Protein AF-A0A7S2PKK8-F1 (afdb_monomer_lite)

Sequence (309 aa):
MSSTAIENADPAAEPSAPEIRASYVPKSDRRLVLAAIDNQLTVAKSAWKEKNANQNNPAKEEFVMKCLDQTVASLKQQLEALTIPADEEEDVEQTLDSFQMRILSTRPDEDDDCDAESISSDEGDEKDISFDDDDIVDEDVLERVRKARNDVRKVAARVISTREQACKQALNVAERDIVNVLEVHGFNNSSSTEDEDGVNNPIGDANERDVLNPMHVALQTLTSSLQDVDSGLAEKINDLKNTIGVVDSYIEKNERLSQGDENVLSQTEKALLASEQVKENVESVVVEEDNDAQMNPDKKLARLLAGVL

Organism: NCBI:txid267567

pLDDT: mean 70.84, std 18.56, range [30.95, 95.81]

Secondary structure (DSSP, 8-state):
---------------PPP---PEEEEHHHHHHHHHHHHHHHHHHHHHHHHHTTT---HHHHHHHHHHHHHHHHHHHHHHHHHEEEEPPHHHHHHHHHHHHHHHHHT--------------------------GGGSS-HHHHHHHHHHHHHHHHHHHHHHHHHHHHHHHHHHHHHHHHHHHHHHTT--TTS-S------------TTHHHHHHHHHHHHHHHHHHHHHHHHHHHHHHHHHHHHHHHHHHHHHHHHHHHTT-GGGS-HHHHHHHHHHHHHHHHHTTTT-----TT--HHHHHHHHHHT--

Structure (mmCIF, N/CA/C/O backbone):
data_AF-A0A7S2PKK8-F1
#
_entry.id   AF-A0A7S2PKK8-F1
#
loop_
_atom_site.group_PDB
_atom_site.id
_atom_site.type_symbol
_atom_site.label_atom_id
_atom_site.label_alt_id
_atom_site.label_comp_id
_atom_site.label_asym_id
_atom_site.label_entity_id
_atom_site.label_seq_id
_atom_site.pdbx_PDB_ins_code
_atom_site.Cartn_x
_atom_site.Cartn_y
_atom_site.Cartn_z
_atom_site.occupancy
_atom_site.B_iso_or_equiv
_atom_site.auth_seq_id
_atom_site.auth_comp_id
_atom_site.auth_asym_id
_atom_site.auth_atom_id
_atom_site.pdbx_PDB_model_num
ATOM 1 N N . MET A 1 1 ? -62.590 -12.013 -32.282 1.00 36.75 1 MET A N 1
ATOM 2 C CA . MET A 1 1 ? -61.583 -13.087 -32.205 1.00 36.75 1 MET A CA 1
ATOM 3 C C . MET A 1 1 ? -60.215 -12.439 -32.078 1.00 36.75 1 MET A C 1
ATOM 5 O O . MET A 1 1 ? -59.913 -11.578 -32.886 1.00 36.75 1 MET A O 1
ATOM 9 N N . SER A 1 2 ? -59.506 -12.835 -31.020 1.00 35.00 2 SER A N 1
ATOM 10 C CA . SER A 1 2 ? -58.079 -12.713 -30.680 1.00 35.00 2 SER A CA 1
ATOM 11 C C . SER A 1 2 ? -57.305 -11.396 -30.823 1.00 35.00 2 SER A C 1
ATOM 13 O O . SER A 1 2 ? -57.008 -10.922 -31.914 1.00 35.00 2 SER A O 1
ATOM 15 N N . SER A 1 3 ? -56.873 -10.934 -29.645 1.00 33.06 3 SER A N 1
ATOM 16 C CA . SER A 1 3 ? -55.706 -10.108 -29.335 1.00 33.06 3 SER A CA 1
ATOM 17 C C . SER A 1 3 ? -54.393 -10.630 -29.920 1.00 33.06 3 SER A C 1
ATOM 19 O O . SER A 1 3 ? -54.156 -11.833 -29.886 1.00 33.06 3 SER A O 1
ATOM 21 N N . THR A 1 4 ? -53.483 -9.703 -30.225 1.00 36.06 4 THR A N 1
ATOM 22 C CA . THR A 1 4 ? -52.084 -9.750 -29.759 1.00 36.06 4 THR A CA 1
ATOM 23 C C . THR A 1 4 ? -51.582 -8.322 -29.568 1.00 36.06 4 THR A C 1
ATOM 25 O O . THR A 1 4 ? -51.666 -7.502 -30.481 1.00 36.06 4 THR A O 1
ATOM 28 N N . ALA A 1 5 ? -51.115 -8.046 -28.353 1.00 35.44 5 ALA A N 1
ATOM 29 C CA . ALA A 1 5 ? -50.512 -6.798 -27.920 1.00 35.44 5 ALA A CA 1
ATOM 30 C C . ALA A 1 5 ? -49.139 -6.590 -28.579 1.00 35.44 5 ALA A C 1
ATOM 32 O O . ALA A 1 5 ? -48.355 -7.531 -28.684 1.00 35.44 5 ALA A O 1
ATOM 33 N N . ILE A 1 6 ? -48.856 -5.353 -28.987 1.00 37.84 6 ILE A N 1
ATOM 34 C CA . ILE A 1 6 ? -47.498 -4.865 -29.227 1.00 37.84 6 ILE A CA 1
ATOM 35 C C . ILE A 1 6 ? -47.217 -3.916 -28.068 1.00 37.84 6 ILE A C 1
ATOM 37 O O . ILE A 1 6 ? -47.783 -2.828 -27.978 1.00 37.84 6 ILE A O 1
ATOM 41 N N . GLU A 1 7 ? -46.436 -4.428 -27.129 1.00 34.78 7 GLU A N 1
ATOM 42 C CA . GLU A 1 7 ? -45.921 -3.742 -25.955 1.00 34.78 7 GLU A CA 1
ATOM 43 C C . GLU A 1 7 ? -44.885 -2.709 -26.411 1.00 34.78 7 GLU A C 1
ATOM 45 O O . GLU A 1 7 ? -43.961 -3.019 -27.167 1.00 34.78 7 GLU A O 1
ATOM 50 N N . ASN A 1 8 ? -45.106 -1.456 -26.015 1.00 38.34 8 ASN A N 1
ATOM 51 C CA . ASN A 1 8 ? -44.213 -0.342 -26.291 1.00 38.34 8 ASN A CA 1
ATOM 52 C C . ASN A 1 8 ? -42.889 -0.565 -25.558 1.00 38.34 8 ASN A C 1
ATOM 54 O O . ASN A 1 8 ? -42.869 -0.721 -24.340 1.00 38.34 8 ASN A O 1
ATOM 58 N N . ALA A 1 9 ? -41.790 -0.546 -26.308 1.00 30.95 9 ALA A N 1
ATOM 59 C CA . ALA A 1 9 ? -40.452 -0.460 -25.753 1.00 30.95 9 ALA A CA 1
ATOM 60 C C . ALA A 1 9 ? -40.260 0.931 -25.129 1.00 30.95 9 ALA A C 1
ATOM 62 O O . ALA A 1 9 ? -40.202 1.933 -25.845 1.00 30.95 9 ALA A O 1
ATOM 63 N N . ASP A 1 10 ? -40.178 0.973 -23.801 1.00 35.88 10 ASP A N 1
ATOM 64 C CA . ASP A 1 10 ? -39.713 2.138 -23.054 1.00 35.88 10 ASP A CA 1
ATOM 65 C C . ASP A 1 10 ? -38.231 2.426 -23.376 1.00 35.88 10 ASP A C 1
ATOM 67 O O . ASP A 1 10 ? -37.440 1.495 -23.579 1.00 35.88 10 ASP A O 1
ATOM 71 N N . PRO A 1 11 ? -37.829 3.707 -23.449 1.00 40.50 11 PRO A N 1
ATOM 72 C CA . PRO A 1 11 ? -36.472 4.095 -23.791 1.00 40.50 11 PRO A CA 1
ATOM 73 C C . PRO A 1 11 ? -35.485 3.735 -22.673 1.00 40.50 11 PRO A C 1
ATOM 75 O O . PRO A 1 11 ? -35.720 3.988 -21.495 1.00 40.50 11 PRO A O 1
ATOM 78 N N . ALA A 1 12 ? -34.367 3.152 -23.110 1.00 34.09 12 ALA A N 1
ATOM 79 C CA . ALA A 1 12 ? -33.129 2.860 -22.395 1.00 34.09 12 ALA A CA 1
ATOM 80 C C . ALA A 1 12 ? -32.948 3.596 -21.053 1.00 34.09 12 ALA A C 1
ATOM 82 O O . ALA A 1 12 ? -32.620 4.781 -21.014 1.00 34.09 12 ALA A O 1
ATOM 83 N N . ALA A 1 13 ? -33.075 2.838 -19.962 1.00 36.56 13 ALA A N 1
ATOM 84 C CA . ALA A 1 13 ? -32.536 3.216 -18.667 1.00 36.56 13 ALA A CA 1
ATOM 85 C C . ALA A 1 13 ? -31.017 3.412 -18.795 1.00 36.56 13 ALA A C 1
ATOM 87 O O . ALA A 1 13 ? -30.285 2.500 -19.192 1.00 36.56 13 ALA A O 1
ATOM 88 N N . GLU A 1 14 ? -30.562 4.621 -18.478 1.00 34.41 14 GLU A N 1
ATOM 89 C CA . GLU A 1 14 ? -29.153 4.941 -18.293 1.00 34.41 14 GLU A CA 1
ATOM 90 C C . GLU A 1 14 ? -28.523 3.981 -17.265 1.00 34.41 14 GLU A C 1
ATOM 92 O O . GLU A 1 14 ? -29.176 3.618 -16.280 1.00 34.41 14 GLU A O 1
ATOM 97 N N . PRO A 1 15 ? -27.262 3.550 -17.453 1.00 36.00 15 PRO A N 1
ATOM 98 C CA . PRO A 1 15 ? -26.584 2.707 -16.482 1.00 36.00 15 PRO A CA 1
ATOM 99 C C . PRO A 1 15 ? -26.342 3.517 -15.206 1.00 36.00 15 PRO A C 1
ATOM 101 O O . PRO A 1 15 ? -25.431 4.341 -15.136 1.00 36.00 15 PRO A O 1
ATOM 104 N N . SER A 1 16 ? -27.176 3.283 -14.194 1.00 38.06 16 SER A N 1
ATOM 105 C CA . SER A 1 16 ? -27.001 3.842 -12.858 1.00 38.06 16 SER A CA 1
ATOM 106 C C . SER A 1 16 ? -25.614 3.463 -12.335 1.00 38.06 16 SER A C 1
ATOM 108 O O . SER A 1 16 ? -25.254 2.284 -12.284 1.00 38.06 16 SER A O 1
ATOM 110 N N . ALA A 1 17 ? -24.823 4.480 -11.989 1.00 44.12 17 ALA A N 1
ATOM 111 C CA . ALA A 1 17 ? -23.536 4.331 -11.326 1.00 44.12 17 ALA A CA 1
ATOM 112 C C . ALA A 1 17 ? -23.675 3.435 -10.077 1.00 44.12 17 ALA A C 1
ATOM 114 O O . ALA A 1 17 ? -24.737 3.434 -9.448 1.00 44.12 17 ALA A O 1
ATOM 115 N N . PRO A 1 18 ? -22.634 2.674 -9.694 1.00 40.78 18 PRO A N 1
ATOM 116 C CA . PRO A 1 18 ? -22.690 1.883 -8.476 1.00 40.78 18 PRO A CA 1
ATOM 117 C C . PRO A 1 18 ? -22.897 2.837 -7.295 1.00 40.78 18 PRO A C 1
ATOM 119 O O . PRO A 1 18 ? -22.069 3.715 -7.063 1.00 40.78 18 PRO A O 1
ATOM 122 N N . GLU A 1 19 ? -24.000 2.680 -6.560 1.00 49.75 19 GLU A N 1
ATOM 123 C CA . GLU A 1 19 ? -24.184 3.323 -5.259 1.00 49.75 19 GLU A CA 1
ATOM 124 C C . GLU A 1 19 ? -23.088 2.810 -4.321 1.00 49.75 19 GLU A C 1
ATOM 126 O O . GLU A 1 19 ? -23.187 1.745 -3.708 1.00 49.75 19 GLU A O 1
ATOM 131 N N . ILE A 1 20 ? -21.995 3.562 -4.248 1.00 55.59 20 ILE A N 1
ATOM 132 C CA . ILE A 1 20 ? -20.964 3.386 -3.239 1.00 55.59 20 ILE A CA 1
ATOM 133 C C . ILE A 1 20 ? -21.609 3.805 -1.917 1.00 55.59 20 ILE A C 1
ATOM 135 O O . ILE A 1 20 ? -21.735 4.990 -1.619 1.00 55.59 20 ILE A O 1
ATOM 139 N N . ARG A 1 21 ? -22.087 2.828 -1.142 1.00 56.81 21 ARG A N 1
ATOM 140 C CA . ARG A 1 21 ? -22.588 3.078 0.212 1.00 56.81 21 ARG A CA 1
ATOM 141 C C . ARG A 1 21 ? -21.406 3.495 1.078 1.00 56.81 21 ARG A C 1
ATOM 143 O O . ARG A 1 21 ? -20.536 2.671 1.355 1.00 56.81 21 ARG A O 1
ATOM 150 N N . ALA A 1 22 ? -21.366 4.765 1.461 1.00 67.31 22 ALA A N 1
ATOM 151 C CA . ALA A 1 22 ? -20.358 5.275 2.374 1.00 67.31 22 ALA A CA 1
ATOM 152 C C . ALA A 1 22 ? -20.457 4.547 3.729 1.00 67.31 22 ALA A C 1
ATOM 154 O O . ALA A 1 22 ? -21.552 4.308 4.240 1.00 67.31 22 ALA A O 1
ATOM 155 N N . SER A 1 23 ? -19.314 4.151 4.285 1.00 73.31 23 SER A N 1
ATOM 156 C CA . SER A 1 23 ? -19.218 3.436 5.559 1.00 73.31 23 SER A CA 1
ATOM 157 C C . SER A 1 23 ? -19.038 4.407 6.721 1.00 73.31 23 SER A C 1
ATOM 159 O O . SER A 1 23 ? -18.268 5.360 6.610 1.00 73.31 23 SER A O 1
ATOM 161 N N . TYR A 1 24 ? -19.696 4.145 7.848 1.00 79.69 24 TYR A N 1
ATOM 162 C CA . TYR A 1 24 ? -19.462 4.893 9.082 1.00 79.69 24 TYR A CA 1
ATOM 163 C C . TYR A 1 24 ? -18.093 4.537 9.663 1.00 79.69 24 TYR A C 1
ATOM 165 O O . TYR A 1 24 ? -17.788 3.358 9.840 1.00 79.69 24 TYR A O 1
ATOM 173 N N . VAL A 1 25 ? -17.267 5.549 9.926 1.00 82.00 25 VAL A N 1
ATOM 174 C CA . VAL A 1 25 ? -15.908 5.389 10.464 1.00 82.00 25 VAL A CA 1
ATOM 175 C C . VAL A 1 25 ? -15.706 6.385 11.609 1.00 82.00 25 VAL A C 1
ATOM 177 O O . VAL A 1 25 ? -16.073 7.552 11.434 1.00 82.00 25 VAL A O 1
ATOM 180 N N . PRO A 1 26 ? -15.120 5.977 12.752 1.00 81.94 26 PRO A N 1
ATOM 181 C CA . PRO A 1 26 ? -14.772 6.897 13.835 1.00 81.94 26 PRO A CA 1
ATOM 182 C C . PRO A 1 26 ? -13.952 8.100 13.345 1.00 81.94 26 PRO A C 1
ATOM 184 O O . PRO A 1 26 ? -13.090 7.977 12.464 1.00 81.94 26 PRO A O 1
ATOM 187 N N . LYS A 1 27 ? -14.210 9.289 13.903 1.00 79.25 27 LYS A N 1
ATOM 188 C CA . LYS A 1 27 ? -13.508 10.528 13.516 1.00 79.25 27 LYS A CA 1
ATOM 189 C C . LYS A 1 27 ? -11.997 10.422 13.748 1.00 79.25 27 LYS A C 1
ATOM 191 O O . LYS A 1 27 ? -11.224 10.879 12.901 1.00 79.25 27 LYS A O 1
ATOM 196 N N . SER A 1 28 ? -11.578 9.801 14.845 1.00 79.88 28 SER A N 1
ATOM 197 C CA . SER A 1 28 ? -10.189 9.464 15.182 1.00 79.88 28 SER A CA 1
ATOM 198 C C . SER A 1 28 ? -9.499 8.629 14.102 1.00 79.88 28 SER A C 1
ATOM 20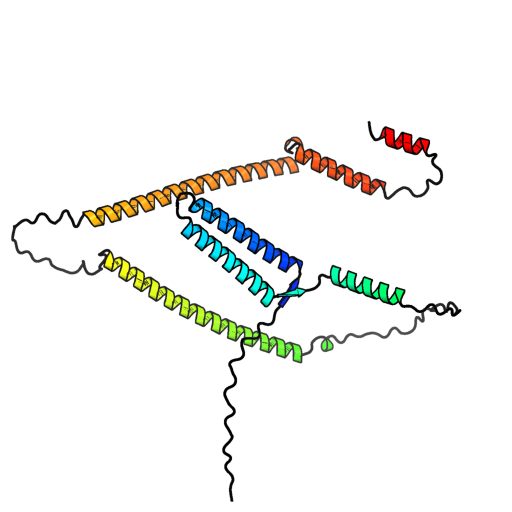0 O O . SER A 1 28 ? -8.443 9.032 13.609 1.00 79.88 28 SER A O 1
ATOM 202 N N . ASP A 1 29 ? -10.124 7.544 13.646 1.00 82.12 29 ASP A N 1
ATOM 203 C CA . ASP A 1 29 ? -9.592 6.695 12.572 1.00 82.12 29 ASP A CA 1
ATOM 204 C C . ASP A 1 29 ? -9.481 7.459 11.250 1.00 82.12 29 ASP A C 1
ATOM 206 O O . ASP A 1 29 ? -8.458 7.403 10.559 1.00 82.12 29 ASP A O 1
ATOM 210 N N . ARG A 1 30 ? -10.497 8.261 10.911 1.00 83.62 30 ARG A N 1
ATOM 211 C CA . ARG A 1 30 ? -10.458 9.115 9.715 1.00 83.62 30 ARG A CA 1
ATOM 212 C C . ARG A 1 30 ? -9.321 10.139 9.792 1.00 83.62 30 ARG A C 1
ATOM 214 O O . ARG A 1 30 ? -8.620 10.350 8.800 1.00 83.62 30 ARG A O 1
ATOM 221 N N . ARG A 1 31 ? -9.100 10.757 10.958 1.00 85.38 31 ARG A N 1
ATOM 222 C CA . ARG A 1 31 ? -7.972 11.674 11.201 1.00 85.38 31 ARG A CA 1
ATOM 223 C C . ARG A 1 31 ? -6.628 10.966 11.082 1.00 85.38 31 ARG A C 1
ATOM 225 O O . ARG A 1 31 ? -5.715 11.530 10.482 1.00 85.38 31 ARG A O 1
ATOM 232 N N . LEU A 1 32 ? -6.511 9.749 11.610 1.00 88.38 32 LEU A N 1
ATOM 233 C CA . LEU A 1 32 ? -5.292 8.949 11.527 1.00 88.38 32 LEU A CA 1
ATOM 234 C C . LEU A 1 32 ? -4.936 8.633 10.070 1.00 88.38 32 LEU A C 1
ATOM 236 O O . LEU A 1 32 ? -3.791 8.819 9.662 1.00 88.38 32 LEU A O 1
ATOM 240 N N . VAL A 1 33 ? -5.920 8.230 9.263 1.00 88.62 33 VAL A N 1
ATOM 241 C CA . VAL A 1 33 ? -5.719 7.948 7.833 1.00 88.62 33 VAL A CA 1
ATOM 242 C C . VAL A 1 33 ? -5.324 9.214 7.067 1.00 88.62 33 VAL A C 1
ATOM 244 O O . VAL A 1 33 ? -4.383 9.176 6.274 1.00 88.62 33 VAL A O 1
ATOM 247 N N . LEU A 1 34 ? -5.976 10.354 7.323 1.00 89.31 34 LEU A N 1
ATOM 248 C CA . LEU A 1 34 ? -5.597 11.634 6.711 1.00 89.31 34 LEU A CA 1
ATOM 249 C C . LEU A 1 34 ? -4.161 12.043 7.077 1.00 89.31 34 LEU A C 1
ATOM 251 O O . LEU A 1 34 ? -3.393 12.429 6.194 1.00 89.31 34 LEU A O 1
ATOM 255 N N . ALA A 1 35 ? -3.778 11.899 8.347 1.00 88.06 35 ALA A N 1
ATOM 256 C CA . ALA A 1 35 ? -2.423 12.181 8.813 1.00 88.06 35 ALA A CA 1
ATOM 257 C C . ALA A 1 35 ? -1.387 11.230 8.190 1.00 88.06 35 ALA A C 1
ATOM 259 O O . ALA A 1 35 ? -0.295 11.659 7.817 1.00 88.06 35 ALA A O 1
ATOM 260 N N . ALA A 1 36 ? -1.728 9.951 8.019 1.00 90.69 36 ALA A N 1
ATOM 261 C CA . ALA A 1 36 ? -0.867 8.979 7.353 1.00 90.69 36 ALA A CA 1
ATOM 262 C C . ALA A 1 36 ? -0.636 9.335 5.875 1.00 90.69 36 ALA A C 1
ATOM 264 O O . ALA A 1 36 ? 0.501 9.267 5.406 1.00 90.69 36 ALA A O 1
ATOM 265 N N . ILE A 1 37 ? -1.681 9.769 5.160 1.00 90.44 37 ILE A N 1
ATOM 266 C CA . ILE A 1 37 ? -1.576 10.239 3.769 1.00 90.44 37 ILE A CA 1
ATOM 267 C C . ILE A 1 37 ? -0.626 11.446 3.677 1.00 90.44 37 ILE A C 1
ATOM 269 O O . ILE A 1 37 ? 0.254 11.472 2.815 1.00 90.44 37 ILE A O 1
ATOM 273 N N . ASP A 1 38 ? -0.752 12.419 4.582 1.00 90.88 38 ASP A N 1
ATOM 274 C CA . ASP A 1 38 ? 0.095 13.620 4.587 1.00 90.88 38 ASP A CA 1
ATOM 275 C C . ASP A 1 38 ? 1.555 13.321 4.969 1.00 90.88 38 ASP A C 1
ATOM 277 O O . ASP A 1 38 ? 2.494 13.864 4.371 1.00 90.88 38 ASP A O 1
ATOM 281 N N . ASN A 1 39 ? 1.772 12.394 5.903 1.00 92.19 39 ASN A N 1
ATOM 282 C CA . ASN A 1 39 ? 3.112 11.919 6.245 1.00 92.19 39 ASN A CA 1
ATOM 283 C C . ASN A 1 39 ? 3.766 11.198 5.061 1.00 92.19 39 ASN A C 1
ATOM 285 O O . ASN A 1 39 ? 4.916 11.487 4.727 1.00 92.19 39 ASN A O 1
ATOM 289 N N . GLN A 1 40 ? 3.037 10.315 4.372 1.00 90.69 40 GLN A N 1
ATOM 290 C CA . GLN A 1 40 ? 3.562 9.638 3.185 1.00 90.69 40 GLN A CA 1
ATOM 291 C C . GLN A 1 40 ? 3.849 10.607 2.036 1.00 90.69 40 GLN A C 1
ATOM 293 O O . GLN A 1 40 ? 4.861 10.440 1.357 1.00 90.69 40 GLN A O 1
ATOM 298 N N . LEU A 1 41 ? 3.034 11.650 1.845 1.00 92.00 41 LEU A N 1
ATOM 299 C CA . LEU A 1 41 ? 3.326 12.713 0.879 1.00 92.00 41 LEU A CA 1
ATOM 300 C C . LEU A 1 41 ? 4.650 13.406 1.200 1.00 92.00 41 LEU A C 1
ATOM 302 O O . LEU A 1 41 ? 5.476 13.616 0.313 1.00 92.00 41 LEU A O 1
ATOM 306 N N . THR A 1 42 ? 4.856 13.747 2.470 1.00 91.06 42 THR A N 1
ATOM 307 C CA . THR A 1 42 ? 6.072 14.424 2.928 1.00 91.06 42 THR A CA 1
ATOM 308 C C . THR A 1 42 ? 7.304 13.553 2.685 1.00 91.06 42 THR A C 1
ATOM 310 O O . THR A 1 42 ? 8.277 14.029 2.099 1.00 91.06 42 THR A O 1
ATOM 313 N N . VAL A 1 43 ? 7.226 12.265 3.036 1.00 91.44 43 VAL A N 1
ATOM 314 C CA . VAL A 1 43 ? 8.292 11.275 2.805 1.00 91.44 43 VAL A CA 1
ATOM 315 C C . VAL A 1 43 ? 8.548 11.053 1.311 1.00 91.44 43 VAL A C 1
ATOM 317 O O . VAL A 1 43 ? 9.695 10.989 0.878 1.00 91.44 43 VAL A O 1
ATOM 320 N N . ALA A 1 44 ? 7.501 10.973 0.489 1.00 88.12 44 ALA A N 1
ATOM 321 C CA . ALA A 1 44 ? 7.646 10.802 -0.954 1.00 88.12 44 ALA A CA 1
ATOM 322 C C . ALA A 1 44 ? 8.313 12.023 -1.606 1.00 88.12 44 ALA A C 1
ATOM 324 O O . ALA A 1 44 ? 9.190 11.869 -2.459 1.00 88.12 44 ALA A O 1
ATOM 325 N N . LYS A 1 45 ? 7.941 13.239 -1.183 1.00 90.44 45 LYS A N 1
ATOM 326 C CA . LYS A 1 45 ? 8.555 14.482 -1.669 1.00 90.44 45 LYS A CA 1
ATOM 327 C C . LYS A 1 45 ? 10.022 14.588 -1.258 1.00 90.44 45 LYS A C 1
ATOM 329 O O . LYS A 1 45 ? 10.842 14.966 -2.094 1.00 90.44 45 LYS A O 1
ATOM 334 N N . SER A 1 46 ? 10.367 14.259 -0.012 1.00 88.69 46 SER A N 1
ATOM 335 C CA . SER A 1 46 ? 11.759 14.295 0.454 1.00 88.69 46 SER A CA 1
ATOM 336 C C . SER A 1 46 ? 12.617 13.239 -0.242 1.00 88.69 46 SER A C 1
ATOM 338 O O . SER A 1 46 ? 13.656 13.590 -0.793 1.00 88.69 46 SER A O 1
ATOM 340 N N . ALA A 1 47 ? 12.145 11.993 -0.336 1.00 89.69 47 ALA A N 1
ATOM 341 C CA . ALA A 1 47 ? 12.859 10.913 -1.018 1.00 89.69 47 ALA A CA 1
ATOM 342 C C . ALA A 1 47 ? 13.069 11.206 -2.513 1.00 89.69 47 ALA A C 1
ATOM 344 O O . ALA A 1 47 ? 14.126 10.907 -3.074 1.00 89.69 47 ALA A O 1
ATOM 345 N N . TRP A 1 48 ? 12.083 11.822 -3.178 1.00 87.44 48 TRP A N 1
ATOM 346 C CA . TRP A 1 48 ? 12.239 12.229 -4.573 1.00 87.44 48 TRP A CA 1
ATOM 347 C C . TRP A 1 48 ? 13.285 13.336 -4.729 1.00 87.44 48 TRP A C 1
ATOM 349 O O . TRP A 1 48 ? 14.106 13.258 -5.646 1.00 87.44 48 TRP A O 1
ATOM 359 N N . LYS A 1 49 ? 13.281 14.338 -3.840 1.00 86.56 49 LYS A N 1
ATOM 360 C CA . LYS A 1 49 ? 14.274 15.423 -3.841 1.00 86.56 49 LYS A CA 1
ATOM 361 C C . LYS A 1 49 ? 15.681 14.917 -3.553 1.00 86.56 49 LYS A C 1
ATOM 363 O O . LYS A 1 49 ? 16.604 15.324 -4.241 1.00 86.56 49 LYS A O 1
ATOM 368 N N . GLU A 1 50 ? 15.844 14.008 -2.600 1.00 86.88 50 GLU A N 1
ATOM 369 C CA . GLU A 1 50 ? 17.133 13.400 -2.263 1.00 86.88 50 GLU A CA 1
ATOM 370 C C . GLU A 1 50 ? 17.693 12.588 -3.439 1.00 86.88 50 GLU A C 1
ATOM 372 O O . GLU A 1 50 ? 18.816 12.815 -3.886 1.00 86.88 50 GLU A O 1
ATOM 377 N N . LYS A 1 51 ? 16.866 11.720 -4.036 1.00 85.06 51 LYS A N 1
ATOM 378 C CA . LYS A 1 51 ? 17.264 10.888 -5.180 1.00 85.06 51 LYS A CA 1
ATOM 379 C C . LYS A 1 51 ? 17.582 11.700 -6.439 1.00 85.06 51 LYS A C 1
ATOM 381 O O . LYS A 1 51 ? 18.385 11.270 -7.265 1.00 85.06 51 LYS A O 1
ATOM 386 N N . ASN A 1 52 ? 16.940 12.855 -6.609 1.00 82.81 52 ASN A N 1
ATOM 387 C CA . ASN A 1 52 ? 17.118 13.718 -7.777 1.00 82.81 52 ASN A CA 1
ATOM 388 C C . ASN A 1 52 ? 17.900 15.001 -7.471 1.00 82.81 52 ASN A C 1
ATOM 390 O O . ASN A 1 52 ? 17.961 15.867 -8.337 1.00 82.81 52 ASN A O 1
ATOM 394 N N . ALA A 1 53 ? 18.561 15.107 -6.312 1.00 77.00 53 ALA A N 1
ATOM 395 C CA . ALA A 1 53 ? 19.341 16.288 -5.927 1.00 77.00 53 ALA A CA 1
ATOM 396 C C . ALA A 1 53 ? 20.441 16.639 -6.951 1.00 77.00 53 ALA A C 1
ATOM 398 O O . ALA A 1 53 ? 20.793 17.802 -7.122 1.00 77.00 53 ALA A O 1
ATOM 399 N N . ASN A 1 54 ? 20.935 15.634 -7.683 1.00 74.81 54 ASN A N 1
ATOM 400 C CA . ASN A 1 54 ? 21.942 15.786 -8.736 1.00 74.81 54 ASN A CA 1
ATOM 401 C C . ASN A 1 54 ? 21.342 16.010 -10.144 1.00 74.81 54 ASN A C 1
ATOM 403 O O . ASN A 1 54 ? 22.083 16.260 -11.094 1.00 74.81 54 ASN A O 1
ATOM 407 N N . GLN A 1 55 ? 20.015 15.911 -10.313 1.00 67.06 55 GLN A N 1
ATOM 408 C CA . GLN A 1 55 ? 19.325 16.162 -11.584 1.00 67.06 55 GLN A CA 1
ATOM 409 C C . GLN A 1 55 ? 18.795 17.599 -11.623 1.00 67.06 55 GLN A C 1
ATOM 411 O O . GLN A 1 55 ? 17.773 17.922 -11.030 1.00 67.06 55 GLN A O 1
ATOM 416 N N . ASN A 1 56 ? 19.456 18.462 -12.392 1.00 62.19 56 ASN A N 1
ATOM 417 C CA . ASN A 1 56 ? 19.117 19.883 -12.495 1.00 62.19 56 ASN A CA 1
ATOM 418 C C . ASN A 1 56 ? 17.969 20.131 -13.505 1.00 62.19 56 ASN A C 1
ATOM 420 O O . ASN A 1 56 ? 18.154 20.798 -14.523 1.00 62.19 56 ASN A O 1
ATOM 424 N N . ASN A 1 57 ? 16.795 19.525 -13.280 1.00 81.88 57 ASN A N 1
ATOM 425 C CA . ASN A 1 57 ? 15.619 19.696 -14.145 1.00 81.88 57 ASN A CA 1
ATOM 426 C C . ASN A 1 57 ? 14.380 20.169 -13.354 1.00 81.88 57 ASN A C 1
ATOM 428 O O . ASN A 1 57 ? 13.585 19.335 -12.906 1.00 81.88 57 ASN A O 1
ATOM 432 N N . PRO A 1 58 ? 14.171 21.495 -13.234 1.00 79.38 58 PRO A N 1
ATOM 433 C CA . PRO A 1 58 ? 13.086 22.064 -12.431 1.00 79.38 58 PRO A CA 1
ATOM 434 C C . PRO A 1 58 ? 11.692 21.762 -12.998 1.00 79.38 58 PRO A C 1
ATOM 436 O O . PRO A 1 58 ? 10.744 21.595 -12.239 1.00 79.38 58 PRO A O 1
ATOM 439 N N . ALA A 1 59 ? 11.557 21.610 -14.321 1.00 82.31 59 ALA A N 1
ATOM 440 C CA . ALA A 1 59 ? 10.272 21.294 -14.950 1.00 82.31 59 ALA A CA 1
ATOM 441 C C . ALA A 1 59 ? 9.800 19.867 -14.615 1.00 82.31 59 ALA A C 1
ATOM 443 O O . ALA A 1 59 ? 8.607 19.619 -14.438 1.00 82.31 59 ALA A O 1
ATOM 444 N N . LYS A 1 60 ? 10.741 18.921 -14.502 1.00 83.44 60 LYS A N 1
ATOM 445 C CA . LYS A 1 60 ? 10.452 17.542 -14.087 1.00 83.44 60 LYS A CA 1
ATOM 446 C C . LYS A 1 60 ? 10.082 17.474 -12.604 1.00 83.44 60 LYS A C 1
ATOM 448 O O . LYS A 1 60 ? 9.170 16.732 -12.253 1.00 83.44 60 LYS A O 1
ATOM 453 N N . GLU A 1 61 ? 10.759 18.247 -11.756 1.00 86.06 61 GLU A N 1
ATOM 454 C CA . GLU A 1 61 ? 10.415 18.366 -10.335 1.00 86.06 61 GLU A CA 1
ATOM 455 C C . GLU A 1 61 ? 9.011 18.932 -10.140 1.00 86.06 61 GLU A C 1
ATOM 457 O O . GLU A 1 61 ? 8.195 18.310 -9.464 1.00 86.06 61 GLU A O 1
ATOM 462 N N . GLU A 1 62 ? 8.695 20.058 -10.778 1.00 87.50 62 GLU A N 1
ATOM 463 C CA . GLU A 1 62 ? 7.380 20.691 -10.665 1.00 87.50 62 GLU A CA 1
ATOM 464 C C . GLU A 1 62 ? 6.256 19.753 -11.127 1.00 87.50 62 GLU A C 1
ATOM 466 O O . GLU A 1 62 ? 5.238 19.608 -10.446 1.00 87.50 62 GLU A O 1
ATOM 471 N N . PHE A 1 63 ? 6.464 19.050 -12.245 1.00 89.88 63 PHE A N 1
ATOM 472 C CA . PHE A 1 63 ? 5.511 18.064 -12.744 1.00 89.88 63 PHE A CA 1
ATOM 473 C C . PHE A 1 63 ? 5.275 16.929 -11.740 1.00 89.88 63 PHE A C 1
ATOM 475 O O . PHE A 1 63 ? 4.126 16.606 -11.438 1.00 89.88 63 PHE A O 1
ATOM 482 N N . VAL A 1 64 ? 6.340 16.346 -11.181 1.00 89.44 64 VAL A N 1
ATOM 483 C CA . VAL A 1 64 ? 6.211 15.243 -10.217 1.00 89.44 64 VAL A CA 1
ATOM 484 C C . VAL A 1 64 ? 5.566 15.711 -8.913 1.00 89.44 64 VAL A C 1
ATOM 486 O O . VAL A 1 64 ? 4.687 15.022 -8.399 1.00 89.44 64 VAL A O 1
ATOM 489 N N . MET A 1 65 ? 5.940 16.886 -8.400 1.00 90.88 65 MET A N 1
ATOM 490 C CA . MET A 1 65 ? 5.319 17.465 -7.203 1.00 90.88 65 MET A CA 1
ATOM 491 C C . MET A 1 65 ? 3.815 17.656 -7.408 1.00 90.88 65 MET A C 1
ATOM 493 O O . MET A 1 65 ? 3.022 17.246 -6.562 1.00 90.88 65 MET A O 1
ATOM 497 N N . LYS A 1 66 ? 3.417 18.169 -8.576 1.00 91.94 66 LYS A N 1
ATOM 498 C CA . LYS A 1 66 ? 2.010 18.337 -8.946 1.00 91.94 66 LYS A CA 1
ATOM 499 C C . LYS A 1 66 ? 1.269 17.004 -9.057 1.00 91.94 66 LYS A C 1
ATOM 501 O O . LYS A 1 66 ? 0.136 16.904 -8.593 1.00 91.94 66 LYS A O 1
ATOM 506 N N . CYS A 1 67 ? 1.893 15.971 -9.626 1.00 88.25 67 CYS A N 1
ATOM 507 C CA . CYS A 1 67 ? 1.308 14.629 -9.679 1.00 88.25 67 CYS A CA 1
ATOM 508 C C . CYS A 1 67 ? 1.110 14.026 -8.281 1.00 88.25 67 CYS A C 1
ATOM 510 O O . CYS A 1 67 ? 0.063 13.431 -8.018 1.00 88.25 67 CYS A O 1
ATOM 512 N N . LEU A 1 68 ? 2.082 14.191 -7.379 1.00 89.69 68 LEU A N 1
ATOM 513 C CA . LEU A 1 68 ? 1.973 13.728 -5.994 1.00 89.69 68 LEU A CA 1
ATOM 514 C C . LEU A 1 68 ? 0.845 14.453 -5.250 1.00 89.69 68 LEU A C 1
ATOM 516 O O . LEU A 1 68 ? 0.012 13.801 -4.623 1.00 89.69 68 LEU A O 1
ATOM 520 N N . ASP A 1 69 ? 0.760 15.775 -5.393 1.00 91.12 69 ASP A N 1
ATOM 521 C CA . ASP A 1 69 ? -0.300 16.580 -4.777 1.00 91.12 69 ASP A CA 1
ATOM 522 C C . ASP A 1 69 ? -1.688 16.208 -5.311 1.00 91.12 69 ASP A C 1
ATOM 524 O O . ASP A 1 69 ? -2.638 16.060 -4.542 1.00 91.12 69 ASP A O 1
ATOM 528 N N . GLN A 1 70 ? -1.805 15.971 -6.619 1.00 90.50 70 GLN A N 1
ATOM 529 C CA . GLN A 1 70 ? -3.057 15.541 -7.236 1.00 90.50 70 GLN A CA 1
ATOM 530 C C . GLN A 1 70 ? -3.472 14.131 -6.792 1.00 90.50 70 GLN A C 1
ATOM 532 O O . GLN A 1 70 ? -4.657 13.874 -6.579 1.00 90.50 70 GLN A O 1
ATOM 537 N N . THR A 1 71 ? -2.506 13.231 -6.595 1.00 87.75 71 THR A N 1
ATOM 538 C CA . THR A 1 71 ? -2.758 11.877 -6.079 1.00 87.75 71 THR A CA 1
ATOM 539 C C . THR A 1 71 ? -3.276 11.931 -4.642 1.00 87.75 71 THR A C 1
ATOM 541 O O . THR A 1 71 ? -4.260 11.269 -4.313 1.00 87.75 71 THR A O 1
ATOM 544 N N . VAL A 1 72 ? -2.679 12.773 -3.796 1.00 90.00 72 VAL A N 1
ATOM 545 C CA . VAL A 1 72 ? -3.128 12.966 -2.411 1.00 90.00 72 VAL A CA 1
ATOM 546 C C . VAL A 1 72 ? -4.503 13.614 -2.341 1.00 90.00 72 VAL A C 1
ATOM 548 O O . VAL A 1 72 ? -5.351 13.146 -1.584 1.00 90.00 72 VAL A O 1
ATOM 551 N N . ALA A 1 73 ? -4.763 14.638 -3.153 1.00 88.81 73 ALA A N 1
ATOM 552 C CA . ALA A 1 73 ? -6.087 15.246 -3.237 1.00 88.81 73 ALA A CA 1
ATOM 553 C C . ALA A 1 73 ? -7.154 14.212 -3.639 1.00 88.81 73 ALA A C 1
ATOM 555 O O . ALA A 1 73 ? -8.209 14.141 -3.011 1.00 88.81 73 ALA A O 1
ATOM 556 N N . SER A 1 74 ? -6.844 13.351 -4.615 1.00 91.38 74 SER A N 1
ATOM 557 C CA . SER A 1 74 ? -7.732 12.263 -5.036 1.00 91.38 74 SER A CA 1
ATOM 558 C C . SER A 1 74 ? -7.980 11.244 -3.920 1.00 91.38 74 SER A C 1
ATOM 560 O O . SER A 1 74 ? -9.114 10.811 -3.738 1.00 91.38 74 SER A O 1
ATOM 562 N N . LEU A 1 75 ? -6.950 10.860 -3.162 1.00 88.75 75 LEU A N 1
ATOM 563 C CA . LEU A 1 75 ? -7.080 9.927 -2.036 1.00 88.75 75 LEU A CA 1
ATOM 564 C C . LEU A 1 75 ? -7.933 10.511 -0.905 1.00 88.75 75 LEU A C 1
ATOM 566 O O . LEU A 1 75 ? -8.798 9.822 -0.370 1.00 88.75 75 LEU A O 1
ATOM 570 N N . LYS A 1 76 ? -7.740 11.793 -0.571 1.00 89.69 76 LYS A N 1
ATOM 571 C CA . LYS A 1 76 ? -8.557 12.494 0.432 1.00 89.69 76 LYS A CA 1
ATOM 572 C C . LYS A 1 76 ? -10.020 12.590 -0.001 1.00 89.69 76 LYS A C 1
ATOM 574 O O . LYS A 1 76 ? -10.908 12.318 0.803 1.00 89.69 76 LYS A O 1
ATOM 579 N N . GLN A 1 77 ? -10.266 12.896 -1.275 1.00 88.50 77 GLN A N 1
ATOM 580 C CA . GLN A 1 77 ? -11.615 12.948 -1.838 1.00 88.50 77 GLN A CA 1
ATOM 581 C C . GLN A 1 77 ? -12.282 11.567 -1.864 1.00 88.50 77 GLN A C 1
ATOM 583 O O . GLN A 1 77 ? -13.468 11.451 -1.572 1.00 88.50 77 GLN A O 1
ATOM 588 N N . GLN A 1 78 ? -11.534 10.506 -2.177 1.00 86.69 78 GLN A N 1
ATOM 589 C CA . GLN A 1 78 ? -12.045 9.136 -2.102 1.00 86.69 78 GLN A CA 1
ATOM 590 C C . GLN A 1 78 ? -12.381 8.741 -0.668 1.00 86.69 78 GLN A C 1
ATOM 592 O O . GLN A 1 78 ? -13.436 8.158 -0.442 1.00 86.69 78 GLN A O 1
ATOM 597 N N . LEU A 1 79 ? -11.532 9.093 0.299 1.00 86.12 79 LEU A N 1
ATOM 598 C CA . LEU A 1 79 ? -11.811 8.848 1.710 1.00 86.12 79 LEU A CA 1
ATOM 599 C C . LEU A 1 79 ? -13.090 9.571 2.151 1.00 86.12 79 LEU A C 1
ATOM 601 O O . LEU A 1 79 ? -13.908 8.985 2.848 1.00 86.12 79 LEU A O 1
ATOM 605 N N . GLU A 1 80 ? -13.302 10.811 1.717 1.00 84.25 80 GLU A N 1
ATOM 606 C CA . GLU A 1 80 ? -14.529 11.566 1.994 1.00 84.25 80 GLU A CA 1
ATOM 607 C C . GLU A 1 80 ? -15.769 10.989 1.296 1.00 84.25 80 GLU A C 1
ATOM 609 O O . GLU A 1 80 ? -16.829 10.918 1.904 1.00 84.25 80 GLU A O 1
ATOM 614 N N . ALA A 1 81 ? -15.642 10.512 0.057 1.00 83.69 81 ALA A N 1
ATOM 615 C CA . ALA A 1 81 ? -16.746 9.877 -0.663 1.00 83.69 81 ALA A CA 1
ATOM 616 C C . ALA A 1 81 ? -17.115 8.491 -0.102 1.00 83.69 81 ALA A C 1
ATOM 618 O O . ALA A 1 81 ? -18.255 8.051 -0.234 1.00 83.69 81 ALA A O 1
ATOM 619 N N . LEU A 1 82 ? -16.148 7.792 0.501 1.00 81.88 82 LEU A N 1
ATOM 620 C CA . LEU A 1 82 ? -16.310 6.436 1.027 1.00 81.88 82 LEU A CA 1
ATOM 621 C C . LEU A 1 82 ? -16.643 6.397 2.519 1.00 81.88 82 LEU A C 1
ATOM 623 O O . LEU A 1 82 ? -17.068 5.344 2.993 1.00 81.88 82 LEU A O 1
ATOM 627 N N . THR A 1 83 ? -16.456 7.492 3.263 1.00 81.56 83 THR A N 1
ATOM 628 C CA . THR A 1 83 ? -16.624 7.494 4.723 1.00 81.56 83 THR A CA 1
ATOM 629 C C . THR A 1 83 ? -17.566 8.582 5.214 1.00 81.56 83 THR A C 1
ATOM 631 O O . THR A 1 83 ? -17.459 9.746 4.837 1.00 81.56 83 THR A O 1
ATOM 634 N N . ILE A 1 84 ? -18.470 8.196 6.114 1.00 78.56 84 ILE A N 1
ATOM 635 C CA . ILE A 1 84 ? -19.265 9.118 6.922 1.00 78.56 84 ILE A CA 1
ATOM 636 C C . ILE A 1 84 ? -18.622 9.130 8.314 1.00 78.56 84 ILE A C 1
ATOM 638 O O . ILE A 1 84 ? -18.471 8.059 8.905 1.00 78.56 84 ILE A O 1
ATOM 642 N N . PRO A 1 85 ? -18.195 10.290 8.843 1.00 72.25 85 PRO A N 1
ATOM 643 C CA . PRO A 1 85 ? -17.671 10.352 10.200 1.00 72.25 85 PRO A CA 1
ATOM 644 C C . PRO A 1 85 ? -18.779 9.951 11.179 1.00 72.25 85 PRO A C 1
ATOM 646 O O . PRO A 1 85 ? -19.839 10.572 11.194 1.00 72.25 85 PRO A O 1
ATOM 649 N N . ALA A 1 86 ? -18.542 8.900 11.956 1.00 73.00 86 ALA A N 1
ATOM 650 C CA . ALA A 1 86 ? -19.381 8.550 13.091 1.00 73.00 86 ALA A CA 1
ATOM 651 C C . ALA A 1 86 ? -19.035 9.485 14.255 1.00 73.00 86 ALA A C 1
ATOM 653 O O . ALA A 1 86 ? -17.853 9.737 14.505 1.00 73.00 86 ALA A O 1
ATOM 654 N N . ASP A 1 87 ? -20.053 10.027 14.921 1.00 68.00 87 ASP A N 1
ATOM 655 C CA . ASP A 1 87 ? -19.858 10.776 16.159 1.00 68.00 87 ASP A CA 1
ATOM 656 C C . ASP A 1 87 ? -19.226 9.849 17.204 1.00 68.00 87 ASP A C 1
ATOM 658 O O . ASP A 1 87 ? -19.606 8.682 17.3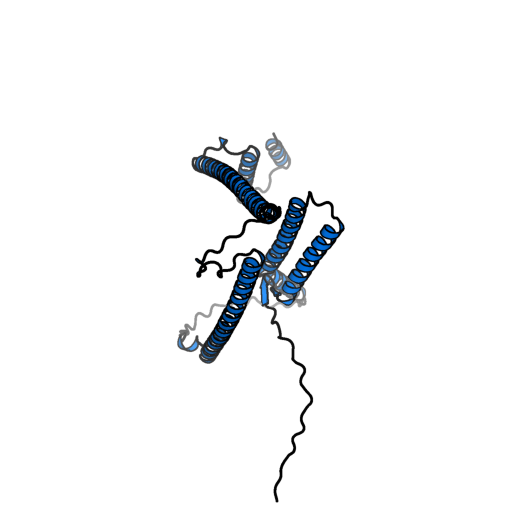23 1.00 68.00 87 ASP A O 1
ATOM 662 N N . GLU A 1 88 ? -18.194 10.344 17.886 1.00 61.94 88 GLU A N 1
ATOM 663 C CA . GLU A 1 88 ? -17.559 9.605 18.977 1.00 61.94 88 GLU A CA 1
ATOM 664 C C . GLU A 1 88 ? -18.511 9.626 20.186 1.00 61.94 88 GLU A C 1
ATOM 666 O O . GLU A 1 88 ? -19.324 10.543 20.308 1.00 61.94 88 GLU A O 1
ATOM 671 N N . GLU A 1 89 ? -18.448 8.616 21.061 1.00 59.09 89 GLU A N 1
ATOM 672 C CA . GLU A 1 89 ? -19.286 8.526 22.276 1.00 59.09 89 GLU A CA 1
ATOM 673 C C . GLU A 1 89 ? -19.299 9.852 23.059 1.00 59.09 89 GLU A C 1
ATOM 675 O O . GLU A 1 89 ? -20.348 10.294 23.511 1.00 59.09 89 GLU A O 1
ATOM 680 N N . GLU A 1 90 ? -18.166 10.556 23.078 1.00 58.91 90 GLU A N 1
ATOM 681 C CA . GLU A 1 90 ? -17.978 11.861 23.718 1.00 58.91 90 GLU A CA 1
ATOM 682 C C . GLU A 1 90 ? -18.794 13.004 23.065 1.00 58.91 90 GLU A C 1
ATOM 684 O O . GLU A 1 90 ? -19.311 13.880 23.760 1.00 58.91 90 GLU A O 1
ATOM 689 N N . ASP A 1 91 ? -18.985 12.988 21.739 1.00 60.16 91 ASP A N 1
ATOM 690 C CA . ASP A 1 91 ? -19.839 13.954 21.026 1.00 60.16 91 ASP A CA 1
ATOM 691 C C . ASP A 1 91 ? -21.332 13.651 21.262 1.00 60.16 91 ASP A C 1
ATOM 693 O O . ASP A 1 91 ? -22.162 14.566 21.336 1.00 60.16 91 ASP A O 1
ATOM 697 N N . VAL A 1 92 ? -21.684 12.366 21.389 1.00 60.81 92 VAL A N 1
ATOM 698 C CA . VAL A 1 92 ? -23.048 11.905 21.697 1.00 60.81 92 VAL A CA 1
ATOM 699 C C . VAL A 1 92 ? -23.413 12.238 23.145 1.00 60.81 92 VAL A C 1
ATOM 701 O O . VAL A 1 92 ? -24.512 12.728 23.396 1.00 60.81 92 VAL A O 1
ATOM 704 N N . GLU A 1 93 ? -22.485 12.060 24.084 1.00 64.12 93 GLU A N 1
ATOM 705 C CA . GLU A 1 93 ? -22.638 12.465 25.483 1.00 64.12 93 GLU A CA 1
ATOM 706 C C . GLU A 1 93 ? -22.753 13.985 25.616 1.00 64.12 93 GLU A C 1
ATOM 708 O O . GLU A 1 93 ? -23.700 14.464 26.232 1.00 64.12 93 GLU A O 1
ATOM 713 N N . GLN A 1 94 ? -21.900 14.771 24.947 1.00 66.81 94 GLN A N 1
ATOM 714 C CA . GLN A 1 94 ? -22.030 16.235 24.953 1.00 66.81 94 GLN A CA 1
ATOM 715 C C . GLN A 1 94 ? -23.345 16.717 24.332 1.00 66.81 94 GLN A C 1
ATOM 717 O O . GLN A 1 94 ? -23.940 17.692 24.801 1.00 66.81 94 GLN A O 1
ATOM 722 N N . THR A 1 95 ? -23.830 16.061 23.274 1.00 70.00 95 THR A N 1
ATOM 723 C CA . THR A 1 95 ? -25.126 16.415 22.684 1.00 70.00 95 THR A CA 1
ATOM 724 C C . THR A 1 95 ? -26.294 15.986 23.566 1.00 70.00 95 THR A C 1
ATOM 726 O O . THR A 1 95 ? -27.237 16.771 23.699 1.00 70.00 95 THR A O 1
ATOM 729 N N . LEU A 1 96 ? -26.222 14.831 24.231 1.00 70.25 96 LEU A N 1
ATOM 730 C CA . LEU A 1 96 ? -27.187 14.394 25.243 1.00 70.25 96 LEU A CA 1
ATOM 731 C C . LEU A 1 96 ? -27.214 15.338 26.445 1.00 70.25 96 LEU A C 1
ATOM 733 O O . LEU A 1 96 ? -28.298 15.775 26.826 1.00 70.25 96 LEU A O 1
ATOM 737 N N . ASP A 1 97 ? -26.061 15.742 26.966 1.00 71.06 97 ASP A N 1
ATOM 738 C CA . ASP A 1 97 ? -25.943 16.718 28.051 1.00 71.06 97 ASP A CA 1
ATOM 739 C C . ASP A 1 97 ? -26.492 18.078 27.630 1.00 71.06 97 ASP A C 1
ATOM 741 O O . ASP A 1 97 ? -27.251 18.709 28.366 1.00 71.06 97 ASP A O 1
ATOM 745 N N . SER A 1 98 ? -26.201 18.523 26.404 1.00 75.31 98 SER A N 1
ATOM 746 C CA . SER A 1 98 ? -26.772 19.763 25.868 1.00 75.31 98 SER A CA 1
ATOM 747 C C . SER A 1 98 ? -28.297 19.682 25.712 1.00 75.31 98 SER A C 1
ATOM 749 O O . SER A 1 98 ? -28.995 20.688 25.865 1.00 75.31 98 SER A O 1
ATOM 751 N N . PHE A 1 99 ? -28.831 18.490 25.433 1.00 70.75 99 PHE A N 1
ATOM 752 C CA . PHE A 1 99 ? -30.262 18.240 25.316 1.00 70.75 99 PHE A CA 1
ATOM 753 C C . PHE A 1 99 ? -30.928 18.173 26.694 1.00 70.75 99 PHE A C 1
ATOM 755 O O . PHE A 1 99 ? -31.962 18.807 26.897 1.00 70.75 99 PHE A O 1
ATOM 762 N N . GLN A 1 100 ? -30.305 17.501 27.665 1.00 73.56 100 GLN A N 1
ATOM 763 C CA . GLN A 1 100 ? -30.747 17.465 29.058 1.00 73.56 100 GLN A CA 1
ATOM 764 C C . GLN A 1 100 ? -30.726 18.865 29.678 1.00 73.56 100 GLN A C 1
ATOM 766 O O . GLN A 1 100 ? -31.735 19.302 30.225 1.00 73.56 100 GLN A O 1
ATOM 771 N N . MET A 1 101 ? -29.645 19.627 29.497 1.00 70.75 101 MET A N 1
ATOM 772 C CA . MET A 1 101 ? -29.549 21.021 29.942 1.00 70.75 101 MET A CA 1
ATOM 773 C C . MET A 1 101 ? -30.594 21.920 29.275 1.00 70.75 101 MET A C 1
ATOM 775 O O . MET A 1 101 ? -31.142 22.816 29.919 1.00 70.75 101 MET A O 1
ATOM 779 N N . ARG A 1 102 ? -30.923 21.677 27.999 1.00 74.00 102 ARG A N 1
ATOM 780 C CA . ARG A 1 102 ? -31.985 22.406 27.289 1.00 74.00 102 ARG A CA 1
ATOM 781 C C . ARG A 1 102 ? -33.378 22.058 27.814 1.00 74.00 102 ARG A C 1
ATOM 783 O O . ARG A 1 102 ? -34.195 22.965 27.949 1.00 74.00 102 ARG A O 1
ATOM 790 N N . ILE A 1 103 ? -33.656 20.794 28.133 1.00 72.75 103 ILE A N 1
ATOM 791 C CA . ILE A 1 103 ? -34.915 20.380 28.776 1.00 72.75 103 ILE A CA 1
ATOM 792 C C . ILE A 1 103 ? -35.025 20.999 30.173 1.00 72.75 103 ILE A C 1
ATOM 794 O O . ILE A 1 103 ? -36.061 21.566 30.509 1.00 72.75 103 ILE A O 1
ATOM 798 N N . LEU A 1 104 ? -33.944 20.977 30.955 1.00 64.06 104 LEU A N 1
ATOM 799 C CA . LEU A 1 104 ? -33.908 21.586 32.286 1.00 64.06 104 LEU A CA 1
ATOM 800 C C . LEU A 1 104 ? -34.068 23.116 32.235 1.00 64.06 104 LEU A C 1
ATOM 802 O O . LEU A 1 104 ? -34.738 23.677 33.093 1.00 64.06 104 LEU A O 1
ATOM 806 N N . SER A 1 105 ? -33.533 23.788 31.209 1.00 59.50 105 SER A N 1
ATOM 807 C CA . SER A 1 105 ? -33.714 25.237 30.988 1.00 59.50 105 SER A CA 1
ATOM 808 C C . SER A 1 105 ? -35.063 25.637 30.384 1.00 59.50 105 SER A C 1
ATOM 810 O O . SER A 1 105 ? -35.379 26.822 30.357 1.00 59.50 105 SER A O 1
ATOM 812 N N . THR A 1 106 ? -35.844 24.694 29.851 1.00 54.84 106 THR A N 1
ATOM 813 C CA . THR A 1 106 ? -37.172 24.975 29.271 1.00 54.84 106 THR A CA 1
ATOM 814 C C . THR A 1 106 ? -38.314 24.489 30.152 1.00 54.84 106 THR A C 1
ATOM 816 O O . THR A 1 106 ? -39.469 24.566 29.733 1.00 54.84 106 THR A O 1
ATOM 819 N N . ARG A 1 107 ? -38.019 24.040 31.381 1.00 47.50 107 ARG A N 1
ATOM 820 C CA . ARG A 1 107 ? -39.049 23.777 32.381 1.00 47.50 107 ARG A CA 1
ATOM 821 C C . ARG A 1 107 ? -39.727 25.115 32.714 1.00 47.50 107 ARG A C 1
ATOM 823 O O . ARG A 1 107 ? -39.038 26.015 33.188 1.00 47.50 107 ARG A O 1
ATOM 830 N N . PRO A 1 108 ? -41.023 25.289 32.409 1.00 46.06 108 PRO A N 1
ATOM 831 C CA . PRO A 1 108 ? -41.732 26.489 32.813 1.00 46.06 108 PRO A CA 1
ATOM 832 C C . PRO A 1 108 ? -41.764 26.516 34.343 1.00 46.06 108 PRO A C 1
ATOM 834 O O . PRO A 1 108 ? -42.034 25.488 34.969 1.00 46.06 108 PRO A O 1
ATOM 837 N N . ASP A 1 109 ? -41.436 27.671 34.921 1.00 47.03 109 ASP A N 1
ATOM 838 C CA . ASP A 1 109 ? -41.659 27.968 36.333 1.00 47.03 109 ASP A CA 1
ATOM 839 C C . ASP A 1 109 ? -43.174 27.938 36.580 1.00 47.03 109 ASP A C 1
ATOM 841 O O . ASP A 1 109 ? -43.863 28.950 36.462 1.00 47.03 109 ASP A O 1
ATOM 845 N N . GLU A 1 110 ? -43.713 26.751 36.839 1.00 45.72 110 GLU A N 1
ATOM 846 C CA . GLU A 1 110 ? -45.027 26.602 37.443 1.00 45.72 110 GLU A CA 1
ATOM 847 C C . GLU A 1 110 ? -44.804 26.222 38.902 1.00 45.72 110 GLU A C 1
ATOM 849 O O . GLU A 1 110 ? -44.424 25.098 39.239 1.00 45.72 110 GLU A O 1
ATOM 854 N N . ASP A 1 111 ? -44.970 27.243 39.742 1.00 50.44 111 ASP A N 1
ATOM 855 C CA . ASP A 1 111 ? -45.282 27.124 41.155 1.00 50.44 111 ASP A CA 1
ATOM 856 C C . ASP A 1 111 ? -46.454 26.143 41.306 1.00 50.44 111 ASP A C 1
ATOM 858 O O . ASP A 1 111 ? -47.585 26.487 40.966 1.00 50.44 111 ASP A O 1
ATOM 862 N N . ASP A 1 112 ? -46.211 24.931 41.805 1.00 45.16 112 ASP A N 1
ATOM 863 C CA . ASP A 1 112 ? -47.296 24.137 42.376 1.00 45.16 112 ASP A CA 1
ATOM 864 C C . ASP A 1 112 ? -46.783 23.218 43.488 1.00 45.16 112 ASP A C 1
ATOM 866 O O . ASP A 1 112 ? -45.968 22.310 43.290 1.00 45.16 112 ASP A O 1
ATOM 870 N N . ASP A 1 113 ? -47.263 23.527 44.688 1.00 53.88 113 ASP A N 1
ATOM 871 C CA . ASP A 1 113 ? -47.123 22.759 45.913 1.00 53.88 113 ASP A CA 1
ATOM 872 C C . ASP A 1 113 ? -47.732 21.367 45.707 1.00 53.88 113 ASP A C 1
ATOM 874 O O . ASP A 1 113 ? -48.953 21.230 45.688 1.00 53.88 113 ASP A O 1
ATOM 878 N N . CYS A 1 114 ? -46.918 20.318 45.584 1.00 44.12 114 CYS A N 1
ATOM 879 C CA . CYS A 1 114 ? -47.413 18.944 45.648 1.00 44.12 114 CYS A CA 1
ATOM 880 C C . CYS A 1 114 ? -46.434 18.033 46.392 1.00 44.12 114 CYS A C 1
ATOM 882 O O . CYS A 1 114 ? -45.300 17.793 45.980 1.00 44.12 114 CYS A O 1
ATOM 884 N N . ASP A 1 115 ? -46.956 17.571 47.520 1.00 45.28 115 ASP A N 1
ATOM 885 C CA . ASP A 1 115 ? -46.458 16.648 48.523 1.00 45.28 115 ASP A CA 1
ATOM 886 C C . ASP A 1 115 ? -45.502 15.540 48.058 1.00 45.28 115 ASP A C 1
ATOM 888 O O . ASP A 1 115 ? -45.666 14.877 47.033 1.00 45.28 115 ASP A O 1
ATOM 892 N N . ALA A 1 116 ? -44.519 15.300 48.925 1.00 52.75 116 ALA A N 1
ATOM 893 C CA . ALA A 1 116 ? -43.633 14.152 48.913 1.00 52.75 116 ALA A CA 1
ATOM 894 C C . ALA A 1 116 ? -44.417 12.847 49.136 1.00 52.75 116 ALA A C 1
ATOM 896 O O . ALA A 1 116 ? -44.471 12.320 50.248 1.00 52.75 116 ALA A O 1
ATOM 897 N N . GLU A 1 117 ? -44.983 12.289 48.070 1.00 43.91 117 GLU A N 1
ATOM 898 C CA . GLU A 1 117 ? -45.407 10.893 48.066 1.00 43.91 117 GLU A CA 1
ATOM 899 C C . GLU A 1 117 ? -44.161 10.011 47.957 1.00 43.91 117 GLU A C 1
ATOM 901 O O . GLU A 1 117 ? -43.517 9.865 46.915 1.00 43.91 117 GLU A O 1
ATOM 906 N N . SER A 1 118 ? -43.792 9.466 49.112 1.00 44.12 118 SER A N 1
ATOM 907 C CA . SER A 1 118 ? -42.797 8.416 49.243 1.00 44.12 118 SER A CA 1
ATOM 908 C C . SER A 1 118 ? -43.253 7.210 48.426 1.00 44.12 118 SER A C 1
ATOM 910 O O . SER A 1 118 ? -44.235 6.558 48.769 1.00 44.12 118 SER A O 1
ATOM 912 N N . ILE A 1 119 ? -42.517 6.895 47.365 1.00 47.25 119 ILE A N 1
ATOM 913 C CA . ILE A 1 119 ? -42.585 5.609 46.666 1.00 47.25 119 ILE A CA 1
ATOM 914 C C . ILE A 1 119 ? -42.250 4.481 47.654 1.00 47.25 119 ILE A C 1
ATOM 916 O O . ILE A 1 119 ? -41.092 4.122 47.860 1.00 47.25 119 ILE A O 1
ATOM 920 N N . SER A 1 120 ? -43.275 3.945 48.318 1.00 39.81 120 SER A N 1
ATOM 921 C CA . SER A 1 120 ? -43.175 2.703 49.076 1.00 39.81 120 SER A CA 1
ATOM 922 C C . SER A 1 120 ? -42.917 1.562 48.096 1.00 39.81 120 SER A C 1
ATOM 924 O O . SER A 1 120 ? -43.729 1.333 47.201 1.00 39.81 120 SER A O 1
ATOM 926 N N . SER A 1 121 ? -41.787 0.876 48.276 1.00 49.28 121 SER A N 1
ATOM 927 C CA . SER A 1 121 ? -41.414 -0.345 47.556 1.00 49.28 121 SER A CA 1
ATOM 928 C C . SER A 1 121 ? -42.518 -1.394 47.721 1.00 49.28 121 SER A C 1
ATOM 930 O O . SER A 1 121 ? -42.683 -1.955 48.806 1.00 49.28 121 SER A O 1
ATOM 932 N N . ASP A 1 122 ? -43.305 -1.608 46.668 1.00 45.06 122 ASP A N 1
ATOM 933 C CA . ASP A 1 122 ? -44.250 -2.718 46.568 1.00 45.06 122 ASP A CA 1
ATOM 934 C C . ASP A 1 122 ? -43.457 -3.953 46.115 1.00 45.06 122 ASP A C 1
ATOM 936 O O . ASP A 1 122 ? -43.260 -4.216 44.930 1.00 45.06 122 ASP A O 1
ATOM 940 N N . GLU A 1 123 ? -42.896 -4.648 47.104 1.00 59.84 123 GLU A N 1
ATOM 941 C CA . GLU A 1 123 ? -42.255 -5.960 46.978 1.00 59.84 123 GLU A CA 1
ATOM 942 C C . GLU A 1 123 ? -43.349 -7.009 46.732 1.00 59.84 123 GLU A C 1
ATOM 944 O O . GLU A 1 123 ? -43.854 -7.639 47.666 1.00 59.84 123 GLU A O 1
ATOM 949 N N . GLY A 1 124 ? -43.782 -7.154 45.481 1.00 56.38 124 GLY A N 1
ATOM 950 C CA . GLY A 1 124 ? -44.922 -8.011 45.174 1.00 56.38 124 GLY A CA 1
ATOM 951 C C . GLY A 1 124 ? -45.132 -8.296 43.696 1.00 56.38 124 GLY A C 1
ATOM 952 O O . GLY A 1 124 ? -46.176 -7.945 43.166 1.00 56.38 124 GLY A O 1
ATOM 953 N N . ASP A 1 125 ? -44.152 -8.919 43.038 1.00 54.62 125 ASP A N 1
ATOM 954 C CA . ASP A 1 125 ? -44.384 -9.938 42.000 1.00 54.62 125 ASP A CA 1
ATOM 955 C C . ASP A 1 125 ? -43.029 -10.408 41.445 1.00 54.62 125 ASP A C 1
ATOM 957 O O . ASP A 1 125 ? -42.486 -9.845 40.491 1.00 54.62 125 ASP A O 1
ATOM 961 N N . GLU A 1 126 ? -42.485 -11.484 42.020 1.00 61.75 126 GLU A N 1
ATOM 962 C CA . GLU A 1 126 ? -41.487 -12.324 41.349 1.00 61.75 126 GLU A CA 1
ATOM 963 C C . GLU A 1 126 ? -42.182 -13.026 40.172 1.00 61.75 126 GLU A C 1
ATOM 965 O O . GLU A 1 126 ? -42.576 -14.190 40.236 1.00 61.75 126 GLU A O 1
ATOM 970 N N . LYS A 1 127 ? -42.409 -12.291 39.081 1.00 61.22 127 LYS A N 1
ATOM 971 C CA . LYS A 1 127 ? -42.663 -12.923 37.790 1.00 61.22 1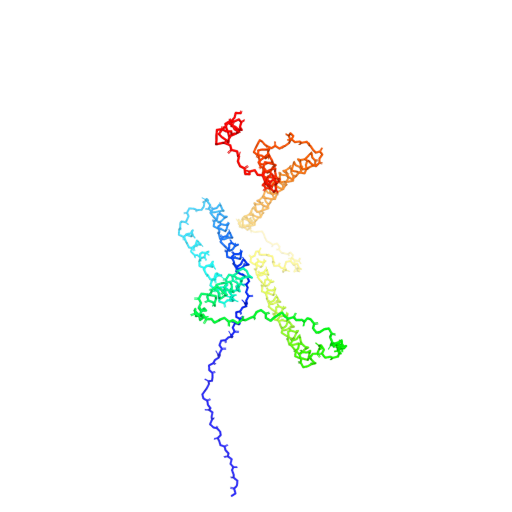27 LYS A CA 1
ATOM 972 C C . LYS A 1 127 ? -41.353 -13.568 37.383 1.00 61.22 127 LYS A C 1
ATOM 974 O O . LYS A 1 127 ? -40.420 -12.861 37.017 1.00 61.22 127 LYS A O 1
ATOM 979 N N . ASP A 1 128 ? -41.298 -14.893 37.458 1.00 55.75 128 ASP A N 1
ATOM 980 C CA . ASP A 1 128 ? -40.273 -15.693 36.798 1.00 55.75 128 ASP A CA 1
ATOM 981 C C . ASP A 1 128 ? -40.222 -15.276 35.321 1.00 55.75 128 ASP A C 1
ATOM 983 O O . ASP A 1 128 ? -41.057 -15.677 34.507 1.00 55.75 128 ASP A O 1
ATOM 987 N N . ILE A 1 129 ? -39.272 -14.407 34.971 1.00 61.09 129 ILE A N 1
ATOM 988 C CA . ILE A 1 129 ? -38.969 -14.076 33.583 1.00 61.09 129 ILE A CA 1
ATOM 989 C C . ILE A 1 129 ? -38.192 -15.274 33.043 1.00 61.09 129 ILE A C 1
ATOM 991 O O . ILE A 1 129 ? -36.962 -15.305 33.066 1.00 61.09 129 ILE A O 1
ATOM 995 N N . SER A 1 130 ? -38.910 -16.308 32.609 1.00 61.56 130 SER A N 1
ATOM 996 C CA . SER A 1 130 ? -38.319 -17.370 31.806 1.00 61.56 130 SER A CA 1
ATOM 997 C C . SER A 1 130 ? -38.019 -16.789 30.425 1.00 61.56 130 SER A C 1
ATOM 999 O O . SER A 1 130 ? -38.934 -16.563 29.634 1.00 61.56 130 SER A O 1
ATOM 1001 N N . PHE A 1 131 ? -36.749 -16.501 30.156 1.00 53.50 131 PHE A N 1
ATOM 1002 C CA . PHE A 1 131 ? -36.282 -16.257 28.797 1.00 53.50 131 PHE A CA 1
ATOM 1003 C C . PHE A 1 131 ? -36.280 -17.602 28.065 1.00 53.50 131 PHE A C 1
ATOM 1005 O O . PHE A 1 131 ? -35.500 -18.486 28.410 1.00 53.50 131 PHE A O 1
ATOM 1012 N N . ASP A 1 132 ? -37.191 -17.775 27.108 1.00 60.50 132 ASP A N 1
ATOM 1013 C CA . ASP A 1 132 ? -37.128 -18.886 26.161 1.00 60.50 132 ASP A CA 1
ATOM 1014 C C . ASP A 1 132 ? -35.980 -18.573 25.189 1.00 60.50 132 ASP A C 1
ATOM 1016 O O . ASP A 1 132 ? -36.072 -17.661 24.366 1.00 60.50 132 ASP A O 1
ATOM 1020 N N . ASP A 1 133 ? -34.864 -19.295 25.310 1.00 59.22 133 ASP A N 1
ATOM 1021 C CA . ASP A 1 133 ? -33.680 -19.122 24.450 1.00 59.22 133 ASP A CA 1
ATOM 1022 C C . ASP A 1 133 ? -33.998 -19.345 22.952 1.00 59.22 133 ASP A C 1
ATOM 1024 O O . ASP A 1 133 ? -33.234 -18.928 22.077 1.00 59.22 133 ASP A O 1
ATOM 1028 N N . ASP A 1 134 ? -35.145 -19.964 22.653 1.00 60.12 134 ASP A N 1
ATOM 1029 C CA . ASP A 1 134 ? -35.666 -20.195 21.305 1.00 60.12 134 ASP A CA 1
ATOM 1030 C C . ASP A 1 134 ? -36.180 -18.905 20.617 1.00 60.12 134 ASP A C 1
ATOM 1032 O O . ASP A 1 134 ? -36.258 -18.871 19.388 1.00 60.12 134 ASP A O 1
ATOM 1036 N N . ASP A 1 135 ? -36.443 -17.818 21.361 1.00 56.44 135 ASP A N 1
ATOM 1037 C CA . ASP A 1 135 ? -36.878 -16.513 20.818 1.00 56.44 135 ASP A CA 1
ATOM 1038 C C . ASP A 1 135 ? -35.707 -15.579 20.432 1.00 56.44 135 ASP A C 1
ATOM 1040 O O . ASP A 1 135 ? -35.909 -14.500 19.869 1.00 56.44 135 ASP A O 1
ATOM 1044 N N . ILE A 1 136 ? -34.456 -15.961 20.722 1.00 58.19 136 ILE A N 1
ATOM 1045 C CA . ILE A 1 136 ? -33.283 -15.079 20.566 1.00 58.19 136 ILE A CA 1
ATOM 1046 C C . ILE A 1 136 ? -32.762 -15.026 19.120 1.00 58.19 136 ILE A C 1
ATOM 1048 O O . ILE A 1 136 ? -32.044 -14.091 18.750 1.00 58.19 136 ILE A O 1
ATOM 1052 N N . VAL A 1 137 ? -33.113 -15.995 18.268 1.00 63.28 137 VAL A N 1
ATOM 1053 C CA . VAL A 1 137 ? -32.552 -16.085 16.915 1.00 63.28 137 VAL A CA 1
ATOM 1054 C C . VAL A 1 137 ? -33.642 -16.034 15.855 1.00 63.28 137 VAL A C 1
ATOM 1056 O O . VAL A 1 137 ? -34.247 -17.035 15.489 1.00 63.28 137 VAL A O 1
ATOM 1059 N N . ASP A 1 138 ? -33.834 -14.837 15.314 1.00 79.19 138 ASP A N 1
ATOM 1060 C CA . ASP A 1 138 ? -34.728 -14.565 14.193 1.00 79.19 138 ASP A CA 1
ATOM 1061 C C . ASP A 1 138 ? -34.265 -15.364 12.945 1.00 79.19 138 ASP A C 1
ATOM 1063 O O . ASP A 1 138 ? -33.285 -15.009 12.276 1.00 79.19 138 ASP A O 1
ATOM 1067 N N . GLU A 1 139 ? -34.914 -16.504 12.660 1.00 79.31 139 GLU A N 1
ATOM 1068 C CA . GLU A 1 139 ? -34.528 -17.452 11.592 1.00 79.31 139 GLU A CA 1
ATOM 1069 C C . GLU A 1 139 ? -34.483 -16.764 10.214 1.00 79.31 139 GLU A C 1
ATOM 1071 O O . GLU A 1 139 ? -33.605 -17.047 9.393 1.00 79.31 139 GLU A O 1
ATOM 1076 N N . ASP A 1 140 ? -35.335 -15.759 9.996 1.00 81.25 140 ASP A N 1
ATOM 1077 C CA . ASP A 1 140 ? -35.343 -14.932 8.786 1.00 81.25 140 ASP A CA 1
ATOM 1078 C C . ASP A 1 140 ? -34.068 -14.082 8.649 1.00 81.25 140 ASP A C 1
ATOM 1080 O O . ASP A 1 140 ? -33.608 -13.781 7.537 1.00 81.25 140 ASP A O 1
ATOM 1084 N N . VAL A 1 141 ? -33.482 -13.649 9.769 1.00 81.38 141 VAL A N 1
ATOM 1085 C CA . VAL A 1 141 ? -32.190 -12.947 9.793 1.00 81.38 141 VAL A CA 1
ATOM 1086 C C . VAL A 1 141 ? -31.064 -13.938 9.516 1.00 81.38 141 VAL A C 1
ATOM 1088 O O . VAL A 1 141 ? -30.192 -13.653 8.691 1.00 81.38 141 VAL A O 1
ATOM 1091 N N . LEU A 1 142 ? -31.107 -15.127 10.119 1.00 81.88 142 LEU A N 1
ATOM 1092 C CA . LEU A 1 142 ? -30.141 -16.198 9.863 1.00 81.88 142 LEU A CA 1
ATOM 1093 C C . LEU A 1 142 ? -30.121 -16.620 8.390 1.00 81.88 142 LEU A C 1
ATOM 1095 O O . LEU A 1 142 ? -29.045 -16.777 7.799 1.00 81.88 142 LEU A O 1
ATOM 1099 N N . GLU A 1 143 ? -31.286 -16.766 7.762 1.00 87.06 143 GLU A N 1
ATOM 1100 C CA . GLU A 1 143 ? -31.388 -17.125 6.351 1.00 87.06 143 GLU A CA 1
ATOM 1101 C C . GLU A 1 143 ? -30.888 -15.996 5.437 1.00 87.06 143 GLU A C 1
ATOM 1103 O O . GLU A 1 143 ? -30.125 -16.249 4.493 1.00 87.06 143 GLU A O 1
ATOM 1108 N N . ARG A 1 144 ? -31.191 -14.732 5.768 1.00 86.75 144 ARG A N 1
ATOM 1109 C CA . ARG A 1 144 ? -30.624 -13.559 5.078 1.00 86.75 144 ARG A CA 1
ATOM 1110 C C . ARG A 1 144 ? -29.099 -13.512 5.177 1.00 86.75 144 ARG A C 1
ATOM 1112 O O . ARG A 1 144 ? -28.433 -13.321 4.155 1.00 86.75 144 ARG A O 1
ATOM 1119 N N . VAL A 1 145 ? -28.530 -13.758 6.357 1.00 88.06 145 VAL A N 1
ATOM 1120 C CA . VAL A 1 145 ? -27.073 -13.829 6.566 1.00 88.06 145 VAL A CA 1
ATOM 1121 C C . VAL A 1 145 ? -26.466 -14.996 5.784 1.00 88.06 145 VAL A C 1
ATOM 1123 O O . VAL A 1 145 ? -25.438 -14.843 5.115 1.00 88.06 145 VAL A O 1
ATOM 1126 N N . ARG A 1 146 ? -27.115 -16.166 5.797 1.00 90.25 146 ARG A N 1
ATOM 1127 C CA . ARG A 1 146 ? -26.665 -17.357 5.063 1.00 90.25 146 ARG A CA 1
ATOM 1128 C C . ARG A 1 146 ? -26.637 -17.101 3.552 1.00 90.25 146 ARG A C 1
ATOM 1130 O O . ARG A 1 146 ? -25.661 -17.489 2.902 1.00 90.25 146 ARG A O 1
ATOM 1137 N N . LYS A 1 147 ? -27.648 -16.412 3.012 1.00 93.62 147 LYS A N 1
ATOM 1138 C CA . LYS A 1 147 ? -27.727 -15.993 1.604 1.00 93.62 147 LYS A CA 1
ATOM 1139 C C . LYS A 1 147 ? -26.646 -14.970 1.253 1.00 93.62 147 LYS A C 1
ATOM 1141 O O . LYS A 1 147 ? -25.871 -15.219 0.330 1.00 93.62 147 LYS A O 1
ATOM 1146 N N . ALA A 1 148 ? -26.515 -13.901 2.040 1.00 91.38 148 ALA A N 1
ATOM 1147 C CA . ALA A 1 148 ? -25.502 -12.865 1.835 1.00 91.38 148 ALA A CA 1
ATOM 1148 C C . ALA A 1 148 ? -24.079 -13.449 1.826 1.00 91.38 148 ALA A C 1
ATOM 1150 O O . ALA A 1 148 ? -23.287 -13.174 0.926 1.00 91.38 148 ALA A O 1
ATOM 1151 N N . ARG A 1 149 ? -23.770 -14.353 2.763 1.00 91.38 149 ARG A N 1
ATOM 1152 C CA . ARG A 1 149 ? -22.481 -15.061 2.805 1.00 91.38 149 ARG A CA 1
ATOM 1153 C C . ARG A 1 149 ? -22.227 -15.882 1.540 1.00 91.38 149 ARG A C 1
ATOM 1155 O O . ARG A 1 149 ? -21.090 -15.971 1.075 1.00 91.38 149 ARG A O 1
ATOM 1162 N N . ASN A 1 150 ? -23.262 -16.515 0.994 1.00 95.50 150 ASN A N 1
ATOM 1163 C CA . ASN A 1 150 ? -23.131 -17.319 -0.217 1.00 95.50 150 ASN A CA 1
ATOM 1164 C C . ASN A 1 150 ? -22.890 -16.441 -1.455 1.00 95.50 150 ASN A C 1
ATOM 1166 O O . ASN A 1 150 ? -22.074 -16.787 -2.310 1.00 95.50 150 ASN A O 1
ATOM 1170 N N . ASP A 1 151 ? -23.531 -15.276 -1.516 1.00 94.81 151 ASP A N 1
ATOM 1171 C CA . ASP A 1 151 ? -23.327 -14.305 -2.589 1.00 94.81 151 ASP A CA 1
ATOM 1172 C C . ASP A 1 151 ? -21.925 -13.684 -2.530 1.00 94.81 151 ASP A C 1
ATOM 1174 O O . ASP A 1 151 ? -21.240 -13.627 -3.555 1.00 94.81 151 ASP A O 1
ATOM 1178 N N . VAL A 1 152 ? -21.429 -13.353 -1.332 1.00 94.12 152 VAL A N 1
ATOM 1179 C CA . VAL A 1 152 ? -20.038 -12.910 -1.125 1.00 94.12 152 VAL A CA 1
ATOM 1180 C C . VAL A 1 152 ? -19.046 -13.968 -1.609 1.00 94.12 152 VAL A C 1
ATOM 1182 O O . VAL A 1 152 ? -18.107 -13.637 -2.330 1.00 94.12 152 VAL A O 1
ATOM 1185 N N . ARG A 1 153 ? -19.266 -15.255 -1.303 1.00 94.31 153 ARG A N 1
ATOM 1186 C CA . ARG A 1 153 ? -18.402 -16.341 -1.803 1.00 94.31 153 ARG A CA 1
ATOM 1187 C C . ARG A 1 153 ? -18.404 -16.441 -3.328 1.00 94.31 153 ARG A C 1
ATOM 1189 O O . ARG A 1 153 ? -17.345 -16.632 -3.920 1.00 94.31 153 ARG A O 1
ATOM 1196 N N . LYS A 1 154 ? -19.559 -16.276 -3.982 1.00 95.06 154 LYS A N 1
ATOM 1197 C CA . LYS A 1 154 ? -19.650 -16.264 -5.455 1.00 95.06 154 LYS A CA 1
ATOM 1198 C C . LYS A 1 154 ? -18.930 -15.066 -6.071 1.00 95.06 154 LYS A C 1
ATOM 1200 O O . LYS A 1 154 ? -18.313 -15.198 -7.127 1.00 95.06 154 LYS A O 1
ATOM 1205 N N . VAL A 1 155 ? -19.022 -13.892 -5.448 1.00 93.81 155 VAL A N 1
ATOM 1206 C CA . VAL A 1 155 ? -18.293 -12.694 -5.891 1.00 93.81 155 VAL A CA 1
ATOM 1207 C C . VAL A 1 155 ? -16.792 -12.894 -5.707 1.00 93.81 155 VAL A C 1
ATOM 1209 O O . VAL A 1 155 ? -16.044 -12.689 -6.658 1.00 93.81 155 VAL A O 1
ATOM 1212 N N . ALA A 1 156 ? -16.357 -13.390 -4.547 1.00 91.75 156 ALA A N 1
ATOM 1213 C CA . ALA A 1 156 ? -14.956 -13.694 -4.279 1.00 91.75 156 ALA A CA 1
ATOM 1214 C C . ALA A 1 156 ? -14.384 -14.697 -5.293 1.00 91.75 156 ALA A C 1
ATOM 1216 O O . ALA A 1 156 ? -13.322 -14.451 -5.859 1.00 91.75 156 ALA A O 1
ATOM 1217 N N . ALA A 1 157 ? -15.114 -15.773 -5.603 1.00 94.19 157 ALA A N 1
ATOM 1218 C CA . ALA A 1 157 ? -14.701 -16.745 -6.616 1.00 94.19 157 ALA A CA 1
ATOM 1219 C C . ALA A 1 157 ? -14.529 -16.109 -8.008 1.00 94.19 157 ALA A C 1
ATOM 1221 O O . ALA A 1 157 ? -13.556 -16.399 -8.703 1.00 94.19 157 ALA A O 1
ATOM 1222 N N . ARG A 1 158 ? -15.431 -15.198 -8.405 1.00 94.75 158 ARG A N 1
ATOM 1223 C CA . ARG A 1 158 ? -15.293 -14.447 -9.664 1.00 94.75 158 ARG A CA 1
ATOM 1224 C C . ARG A 1 158 ? -14.072 -13.535 -9.657 1.00 94.75 158 ARG A C 1
ATOM 1226 O O . ARG A 1 158 ? -13.315 -13.558 -10.618 1.00 94.75 158 ARG A O 1
ATOM 1233 N N . VAL A 1 159 ? -13.851 -12.782 -8.579 1.00 95.25 159 VAL A N 1
ATOM 1234 C CA . VAL A 1 159 ? -12.686 -11.891 -8.447 1.00 95.25 159 VAL A CA 1
ATOM 1235 C C . VAL A 1 159 ? -11.381 -12.681 -8.529 1.00 95.25 159 VAL A C 1
ATOM 1237 O O . VAL A 1 159 ? -10.472 -12.274 -9.248 1.00 95.25 159 VAL A O 1
ATOM 1240 N N . ILE A 1 160 ? -11.299 -13.826 -7.844 1.00 94.56 160 ILE A N 1
ATOM 1241 C CA . ILE A 1 160 ? -10.133 -14.716 -7.906 1.00 94.56 160 ILE A CA 1
ATOM 1242 C C . ILE A 1 160 ? -9.909 -15.191 -9.344 1.00 94.56 160 ILE A C 1
ATOM 1244 O O . ILE A 1 160 ? -8.808 -15.035 -9.862 1.00 94.56 160 ILE A O 1
ATOM 1248 N N . SER A 1 161 ? -10.954 -15.666 -10.026 1.00 95.81 161 SER A N 1
ATOM 1249 C CA . SER A 1 161 ? -10.852 -16.124 -11.416 1.00 95.81 161 SER A CA 1
ATOM 1250 C C . SER A 1 161 ? -10.397 -15.016 -12.377 1.00 95.81 161 SER A C 1
ATOM 1252 O O . SER A 1 161 ? -9.504 -15.232 -13.197 1.00 95.81 161 SER A O 1
ATOM 1254 N N . THR A 1 162 ? -10.947 -13.803 -12.255 1.00 95.44 162 THR A N 1
ATOM 1255 C CA . THR A 1 162 ? -10.524 -12.654 -13.071 1.00 95.44 162 THR A CA 1
ATOM 1256 C C . THR A 1 162 ? -9.077 -12.263 -12.782 1.00 95.44 162 THR A C 1
ATOM 1258 O O . THR A 1 162 ? -8.317 -11.988 -13.711 1.00 95.44 162 THR A O 1
ATOM 1261 N N . ARG A 1 163 ? -8.668 -12.278 -11.508 1.00 94.38 163 ARG A N 1
ATOM 1262 C CA . ARG A 1 163 ? -7.286 -12.003 -11.108 1.00 94.38 163 ARG A CA 1
ATOM 1263 C C . ARG A 1 163 ? -6.323 -13.036 -11.688 1.00 94.38 163 ARG A C 1
ATOM 1265 O O . ARG A 1 163 ? -5.299 -12.649 -12.240 1.00 94.38 163 ARG A O 1
ATOM 1272 N N . GLU A 1 164 ? -6.645 -14.324 -11.605 1.00 95.00 164 GLU A N 1
ATOM 1273 C CA . GLU A 1 164 ? -5.825 -15.399 -12.177 1.00 95.00 164 GLU A CA 1
ATOM 1274 C C . GLU A 1 164 ? -5.679 -15.253 -13.694 1.00 95.00 164 GLU A C 1
ATOM 1276 O O . GLU A 1 164 ? -4.573 -15.370 -14.227 1.00 95.00 164 GLU A O 1
ATOM 1281 N N . GLN A 1 165 ? -6.768 -14.924 -14.394 1.00 95.06 165 GLN A N 1
ATOM 1282 C CA . GLN A 1 165 ? -6.736 -14.678 -15.833 1.00 95.06 165 GLN A CA 1
ATOM 1283 C C . GLN A 1 165 ? -5.860 -13.469 -16.192 1.00 95.06 165 GLN A C 1
ATOM 1285 O O . GLN A 1 165 ? -5.047 -13.562 -17.113 1.00 95.06 165 GLN A O 1
ATOM 1290 N N . ALA A 1 166 ? -5.991 -12.358 -15.462 1.00 92.25 166 ALA A N 1
ATOM 1291 C CA . ALA A 1 166 ? -5.182 -11.160 -15.676 1.00 92.25 166 ALA A CA 1
ATOM 1292 C C . ALA A 1 166 ? -3.694 -11.423 -15.397 1.00 92.25 166 ALA A C 1
ATOM 1294 O O . ALA A 1 166 ? -2.841 -11.047 -16.200 1.00 92.25 166 ALA A O 1
ATOM 1295 N N . CYS A 1 167 ? -3.375 -12.138 -14.312 1.00 93.06 167 CYS A N 1
ATOM 1296 C CA . CYS A 1 167 ? -2.008 -12.556 -14.009 1.00 93.06 167 CYS A CA 1
ATOM 1297 C C . CYS A 1 167 ? -1.431 -13.431 -15.123 1.00 93.06 167 CYS A C 1
ATOM 1299 O O . CYS A 1 167 ? -0.309 -13.188 -15.553 1.00 93.06 167 CYS A O 1
ATOM 1301 N N . LYS A 1 168 ? -2.196 -14.402 -15.637 1.00 95.81 168 LYS A N 1
ATOM 1302 C CA . LYS A 1 168 ? -1.756 -15.260 -16.744 1.00 95.81 168 LYS A CA 1
ATOM 1303 C C . LYS A 1 168 ? -1.474 -14.460 -18.017 1.00 95.81 168 LYS A C 1
ATOM 1305 O O . LYS A 1 168 ? -0.480 -14.710 -18.689 1.00 95.81 168 LYS A O 1
ATOM 1310 N N . GLN A 1 169 ? -2.322 -13.486 -18.343 1.00 93.69 169 GLN A N 1
ATOM 1311 C CA . GLN A 1 169 ? -2.096 -12.603 -19.490 1.00 93.69 169 GLN A CA 1
ATOM 1312 C C . GLN A 1 169 ? -0.842 -11.745 -19.310 1.00 93.69 169 GLN A C 1
ATOM 1314 O O . GLN A 1 169 ? -0.034 -11.668 -20.230 1.00 93.69 169 GLN A O 1
ATOM 1319 N N . ALA A 1 170 ? -0.649 -11.152 -18.131 1.00 91.56 170 ALA A N 1
ATOM 1320 C CA . ALA A 1 170 ? 0.542 -10.365 -17.828 1.00 91.56 170 ALA A CA 1
ATOM 1321 C C . ALA A 1 170 ? 1.826 -11.207 -17.912 1.00 91.56 170 ALA A C 1
ATOM 1323 O O . ALA A 1 170 ? 2.815 -10.753 -18.478 1.00 91.56 170 ALA A O 1
ATOM 1324 N N . LEU A 1 171 ? 1.791 -12.448 -17.414 1.00 93.81 171 LEU A N 1
ATOM 1325 C CA . LEU A 1 171 ? 2.916 -13.385 -17.493 1.00 93.81 171 LEU A CA 1
ATOM 1326 C C . LEU A 1 171 ? 3.261 -13.739 -18.942 1.00 93.81 171 LEU A C 1
ATOM 1328 O O . LEU A 1 171 ? 4.426 -13.679 -19.310 1.00 93.81 171 LEU A O 1
ATOM 1332 N N . ASN A 1 172 ? 2.257 -14.013 -19.778 1.00 93.00 172 ASN A N 1
ATOM 1333 C CA . ASN A 1 172 ? 2.474 -14.283 -21.201 1.00 93.00 172 ASN A CA 1
ATOM 1334 C C . ASN A 1 172 ? 3.067 -13.070 -21.943 1.00 93.00 172 ASN A C 1
ATOM 1336 O O . ASN A 1 172 ? 3.888 -13.237 -22.842 1.00 93.00 172 ASN A O 1
ATOM 1340 N N . VAL A 1 173 ? 2.644 -11.848 -21.596 1.00 93.00 173 VAL A N 1
ATOM 1341 C CA . VAL A 1 173 ? 3.216 -10.618 -22.172 1.00 93.00 173 VAL A CA 1
ATOM 1342 C C . VAL A 1 173 ? 4.669 -10.457 -21.736 1.00 93.00 173 VAL A C 1
ATOM 1344 O O . VAL A 1 173 ? 5.528 -10.249 -22.585 1.00 93.00 173 VAL A O 1
ATOM 1347 N N . ALA A 1 174 ? 4.958 -10.638 -20.445 1.00 89.88 174 ALA A N 1
ATOM 1348 C CA . ALA A 1 174 ? 6.318 -10.570 -19.922 1.00 89.88 174 ALA A CA 1
ATOM 1349 C C . ALA A 1 174 ? 7.234 -11.633 -20.550 1.00 89.88 174 ALA A C 1
ATOM 1351 O O . ALA A 1 174 ? 8.362 -11.324 -20.916 1.00 89.88 174 ALA A O 1
ATOM 1352 N N . GLU A 1 175 ? 6.749 -12.864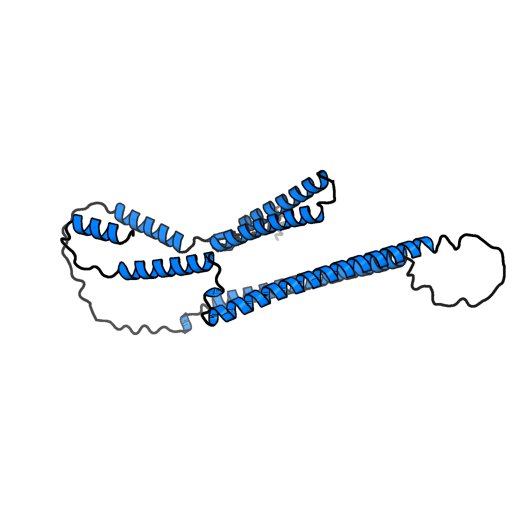 -20.729 1.00 89.38 175 GLU A N 1
ATOM 1353 C CA . GLU A 1 175 ? 7.483 -13.929 -21.418 1.00 89.38 175 GLU A CA 1
ATOM 1354 C C . GLU A 1 175 ? 7.812 -13.530 -22.860 1.00 89.38 175 GLU A C 1
ATOM 1356 O O . GLU A 1 175 ? 8.962 -13.635 -23.286 1.00 89.38 175 GLU A O 1
ATOM 1361 N N . ARG A 1 176 ? 6.832 -12.993 -23.595 1.00 90.31 176 ARG A N 1
ATOM 1362 C CA . ARG A 1 176 ? 7.043 -12.506 -24.963 1.00 90.31 176 ARG A CA 1
ATOM 1363 C C . ARG A 1 176 ? 8.063 -11.371 -25.015 1.00 90.31 176 ARG A C 1
ATOM 1365 O O . ARG A 1 176 ? 8.901 -11.351 -25.909 1.00 90.31 176 ARG A O 1
ATOM 1372 N N . ASP A 1 177 ? 7.998 -10.437 -24.074 1.00 86.44 177 ASP A N 1
ATOM 1373 C CA . ASP A 1 177 ? 8.922 -9.307 -24.011 1.00 86.44 177 ASP A CA 1
ATOM 1374 C C . ASP A 1 177 ? 10.344 -9.767 -23.681 1.00 86.44 177 ASP A C 1
ATOM 1376 O O . ASP A 1 177 ? 11.290 -9.299 -24.309 1.00 86.44 177 ASP A O 1
ATOM 1380 N N . ILE A 1 178 ? 10.503 -10.743 -22.781 1.00 85.12 178 ILE A N 1
ATOM 1381 C CA . ILE A 1 178 ? 11.798 -11.371 -22.495 1.00 85.12 178 ILE A CA 1
ATOM 1382 C C . ILE A 1 178 ? 12.351 -12.056 -23.748 1.00 85.12 178 ILE A C 1
ATOM 1384 O O . ILE A 1 178 ? 13.516 -11.848 -24.078 1.00 85.12 178 ILE A O 1
ATOM 1388 N N . VAL A 1 179 ? 11.534 -12.826 -24.473 1.00 86.31 179 VAL A N 1
ATOM 1389 C CA . VAL A 1 179 ? 11.956 -13.472 -25.728 1.00 86.31 179 VAL A CA 1
ATOM 1390 C C . VAL A 1 179 ? 12.390 -12.430 -26.763 1.00 86.31 179 VAL A C 1
ATOM 1392 O O . VAL A 1 179 ? 13.460 -12.574 -27.347 1.00 86.31 179 VAL A O 1
ATOM 1395 N N . ASN A 1 180 ? 11.626 -11.348 -26.936 1.00 81.75 180 ASN A N 1
ATOM 1396 C CA . ASN A 1 180 ? 11.984 -10.268 -27.860 1.00 81.75 180 ASN A CA 1
ATOM 1397 C C . ASN A 1 180 ? 13.302 -9.584 -27.459 1.00 81.75 180 ASN A C 1
ATOM 1399 O O . ASN A 1 180 ? 14.121 -9.267 -28.316 1.00 81.75 180 ASN A O 1
ATOM 1403 N N . VAL A 1 181 ? 13.523 -9.348 -26.161 1.00 80.50 181 VAL A N 1
ATOM 1404 C CA . VAL A 1 181 ? 14.772 -8.764 -25.646 1.00 80.50 181 VAL A CA 1
ATOM 1405 C C . VAL A 1 181 ? 15.949 -9.707 -25.902 1.00 80.50 181 VAL A C 1
ATOM 1407 O O . VAL A 1 181 ? 16.994 -9.264 -26.374 1.00 80.50 181 VAL A O 1
ATOM 1410 N N . LEU A 1 182 ? 15.782 -11.007 -25.651 1.00 78.56 182 LEU A N 1
ATOM 1411 C CA . LEU A 1 182 ? 16.802 -12.016 -25.937 1.00 78.56 182 LEU A CA 1
ATOM 1412 C C . LEU A 1 182 ? 17.145 -12.069 -27.435 1.00 78.56 182 LEU A C 1
ATOM 1414 O O . LEU A 1 182 ? 18.326 -12.082 -27.779 1.00 78.56 182 LEU A O 1
ATOM 1418 N N . GLU A 1 183 ? 16.143 -12.012 -28.316 1.00 79.50 183 GLU A N 1
ATOM 1419 C CA . GLU A 1 183 ? 16.329 -11.975 -29.773 1.00 79.50 183 GLU A CA 1
ATOM 1420 C C . GLU A 1 183 ? 17.072 -10.706 -30.229 1.00 79.50 183 GLU A C 1
ATOM 1422 O O . GLU A 1 183 ? 18.054 -10.795 -30.968 1.00 79.50 183 GLU A O 1
ATOM 1427 N N . VAL A 1 184 ? 16.686 -9.524 -29.728 1.00 77.00 184 VAL A N 1
ATOM 1428 C CA . VAL A 1 184 ? 17.366 -8.243 -30.020 1.00 77.00 184 VAL A CA 1
ATOM 1429 C C . VAL A 1 184 ? 18.833 -8.257 -29.575 1.00 77.00 184 VAL A C 1
ATOM 1431 O O . VAL A 1 184 ? 19.678 -7.621 -30.205 1.00 77.00 184 VAL A O 1
ATOM 1434 N N . HIS A 1 185 ? 19.155 -8.998 -28.514 1.00 75.56 185 HIS A N 1
ATOM 1435 C CA . HIS A 1 185 ? 20.518 -9.148 -28.005 1.00 75.56 185 HIS A CA 1
ATOM 1436 C C . HIS A 1 185 ? 21.282 -10.346 -28.594 1.00 75.56 185 HIS A C 1
ATOM 1438 O O . HIS A 1 185 ? 22.396 -10.628 -28.155 1.00 75.56 185 HIS A O 1
ATOM 1444 N N . GLY A 1 186 ? 20.730 -11.021 -29.609 1.00 69.25 186 GLY A N 1
ATOM 1445 C CA . GLY A 1 186 ? 21.414 -12.093 -30.334 1.00 69.25 186 GLY A CA 1
ATOM 1446 C C . GLY A 1 186 ? 21.446 -13.439 -29.605 1.00 69.25 186 GLY A C 1
ATOM 1447 O O . GLY A 1 186 ? 22.150 -14.348 -30.041 1.00 69.25 186 GLY A O 1
ATOM 1448 N N . PHE A 1 187 ? 20.664 -13.608 -28.536 1.00 70.44 187 PHE A N 1
ATOM 1449 C CA . PHE A 1 187 ? 20.454 -14.893 -27.864 1.00 70.44 187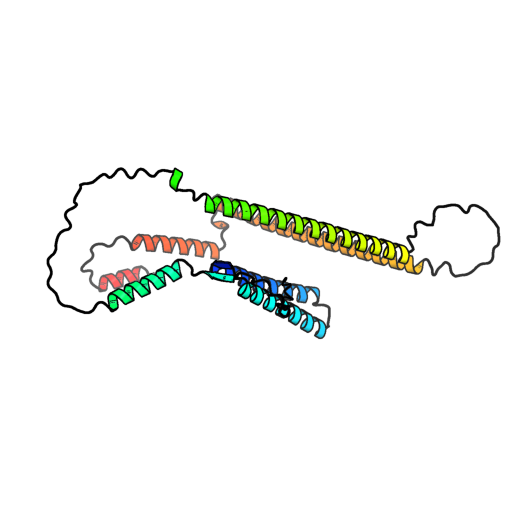 PHE A CA 1
ATOM 1450 C C . PHE A 1 187 ? 19.401 -15.721 -28.612 1.00 70.44 187 PHE A C 1
ATOM 1452 O O . PHE A 1 187 ? 18.380 -16.119 -28.054 1.00 70.44 187 PHE A O 1
ATOM 1459 N N . ASN A 1 188 ? 19.638 -15.984 -29.898 1.00 65.62 188 ASN A N 1
ATOM 1460 C CA . ASN A 1 188 ? 18.811 -16.921 -30.646 1.00 65.62 188 ASN A CA 1
ATOM 1461 C C . ASN A 1 188 ? 19.268 -18.354 -30.354 1.00 65.62 188 ASN A C 1
ATOM 1463 O O . ASN A 1 188 ? 20.406 -18.734 -30.633 1.00 65.62 188 ASN A O 1
ATOM 1467 N N . ASN A 1 189 ? 18.336 -19.184 -29.878 1.00 56.34 189 ASN A N 1
ATOM 1468 C CA . ASN A 1 189 ? 18.507 -20.634 -29.700 1.00 56.34 189 ASN A CA 1
ATOM 1469 C C . ASN A 1 189 ? 18.726 -21.407 -31.024 1.00 56.34 189 ASN A C 1
ATOM 1471 O O . ASN A 1 189 ? 18.687 -22.633 -31.032 1.00 56.34 189 ASN A O 1
ATOM 1475 N N . SER A 1 190 ? 18.953 -20.726 -32.151 1.00 53.72 190 SER A N 1
ATOM 1476 C CA . SER A 1 190 ? 19.204 -21.341 -33.459 1.00 53.72 190 SER A CA 1
ATOM 1477 C C . SER A 1 190 ? 20.682 -21.653 -33.731 1.00 53.72 190 SER A C 1
ATOM 1479 O O . SER A 1 190 ? 21.019 -22.023 -34.848 1.00 53.72 190 SER A O 1
ATOM 1481 N N . SER A 1 191 ? 21.580 -21.512 -32.752 1.00 52.53 191 SER A N 1
ATOM 1482 C CA . SER A 1 191 ? 23.018 -21.796 -32.910 1.00 52.53 191 SER A CA 1
ATOM 1483 C C . SER A 1 191 ? 23.438 -23.109 -32.243 1.00 52.53 191 SER A C 1
ATOM 1485 O O . SER A 1 191 ? 24.373 -23.169 -31.450 1.00 52.53 191 SER A O 1
ATOM 1487 N N . SER A 1 192 ? 22.720 -24.196 -32.519 1.00 52.19 192 SER A N 1
ATOM 1488 C CA . SER A 1 192 ? 23.227 -25.552 -32.250 1.00 52.19 192 SER A CA 1
ATOM 1489 C C . SER A 1 192 ? 22.433 -26.578 -33.044 1.00 52.19 192 SER A C 1
ATOM 1491 O O . SER A 1 192 ? 21.692 -27.393 -32.506 1.00 52.19 192 SER A O 1
ATOM 1493 N N . THR A 1 193 ? 22.557 -26.527 -34.362 1.00 49.97 193 THR A N 1
ATOM 1494 C CA . THR A 1 193 ? 22.355 -27.711 -35.197 1.00 49.97 193 THR A CA 1
ATOM 1495 C C . THR A 1 193 ? 23.143 -27.508 -36.481 1.00 49.97 193 THR A C 1
ATOM 1497 O O . THR A 1 193 ? 22.779 -26.683 -37.302 1.00 49.97 193 THR A O 1
ATOM 1500 N N . GLU A 1 194 ? 24.258 -28.237 -36.544 1.00 55.69 194 GLU A N 1
ATOM 1501 C CA . GLU A 1 194 ? 24.865 -28.798 -37.754 1.00 55.69 194 GLU A CA 1
ATOM 1502 C C . GLU A 1 194 ? 25.208 -27.824 -38.887 1.00 55.69 194 GLU A C 1
ATOM 1504 O O . GLU A 1 194 ? 24.355 -27.486 -39.687 1.00 55.69 194 GLU A O 1
ATOM 1509 N N . ASP A 1 195 ? 26.495 -27.476 -38.985 1.00 42.28 195 ASP A N 1
ATOM 1510 C CA . ASP A 1 195 ? 27.200 -27.334 -40.266 1.00 42.28 195 ASP A CA 1
ATOM 1511 C C . ASP A 1 195 ? 28.706 -27.568 -40.013 1.00 42.28 195 ASP A C 1
ATOM 1513 O O . ASP A 1 195 ? 29.538 -26.660 -40.014 1.00 42.28 195 ASP A O 1
ATOM 1517 N N . GLU A 1 196 ? 29.060 -28.830 -39.735 1.00 51.22 196 GLU A N 1
ATOM 1518 C CA . GLU A 1 196 ? 30.347 -29.355 -40.195 1.00 51.22 196 GLU A CA 1
ATOM 1519 C C . GLU A 1 196 ? 30.194 -29.632 -41.693 1.00 51.22 196 GLU A C 1
ATOM 1521 O O . GLU A 1 196 ? 29.674 -30.672 -42.076 1.00 51.22 196 GLU A O 1
ATOM 1526 N N . ASP A 1 197 ? 30.650 -28.719 -42.545 1.00 40.72 197 ASP A N 1
ATOM 1527 C CA . ASP A 1 197 ? 31.282 -29.130 -43.795 1.00 40.72 197 ASP A CA 1
ATOM 1528 C C . ASP A 1 197 ? 32.181 -28.014 -44.324 1.00 40.72 197 ASP A C 1
ATOM 1530 O O . ASP A 1 197 ? 31.776 -26.882 -44.597 1.00 40.72 197 ASP A O 1
ATOM 1534 N N . GLY A 1 198 ? 33.468 -28.337 -44.402 1.00 46.81 198 GLY A N 1
ATOM 1535 C CA . GLY A 1 198 ? 34.503 -27.405 -44.799 1.00 46.81 198 GLY A CA 1
ATOM 1536 C C . GLY A 1 198 ? 34.467 -27.096 -46.289 1.00 46.81 198 GLY A C 1
ATOM 1537 O O . GLY A 1 198 ? 34.476 -28.000 -47.116 1.00 46.81 198 GLY A O 1
ATOM 1538 N N . VAL A 1 199 ? 34.603 -25.816 -46.638 1.00 39.94 199 VAL A N 1
ATOM 1539 C CA . VAL A 1 199 ? 35.247 -25.405 -47.890 1.00 39.94 199 VAL A CA 1
ATOM 1540 C C . VAL A 1 199 ? 36.090 -24.159 -47.627 1.00 39.94 199 VAL A C 1
ATOM 1542 O O . VAL A 1 199 ? 35.592 -23.096 -47.269 1.00 39.94 199 VAL A O 1
ATOM 1545 N N . ASN A 1 200 ? 37.397 -24.322 -47.819 1.00 48.34 200 ASN A N 1
ATOM 1546 C CA . ASN A 1 200 ? 38.395 -23.261 -47.863 1.00 48.34 200 ASN A CA 1
ATOM 1547 C C . ASN A 1 200 ? 37.974 -22.101 -48.781 1.00 48.34 200 ASN A C 1
ATOM 1549 O O . ASN A 1 200 ? 37.738 -22.318 -49.969 1.00 48.34 200 ASN A O 1
ATOM 1553 N N . ASN A 1 201 ? 38.082 -20.866 -48.288 1.00 39.41 201 ASN A N 1
ATOM 1554 C CA . ASN A 1 201 ? 38.810 -19.833 -49.023 1.00 39.41 201 ASN A CA 1
ATOM 1555 C C . ASN A 1 201 ? 39.313 -18.717 -48.088 1.00 39.41 201 ASN A C 1
ATOM 1557 O O . ASN A 1 201 ? 38.552 -18.248 -47.244 1.00 39.41 201 ASN A O 1
ATOM 1561 N N . PRO A 1 202 ? 40.571 -18.261 -48.238 1.00 63.97 202 PRO A N 1
ATOM 1562 C CA . PRO A 1 202 ? 41.124 -17.158 -47.469 1.00 63.97 202 PRO A CA 1
ATOM 1563 C C . PRO A 1 202 ? 41.011 -15.861 -48.275 1.00 63.97 202 PRO A C 1
ATOM 1565 O O . PRO A 1 202 ? 41.662 -15.739 -49.304 1.00 63.97 202 PRO A O 1
ATOM 1568 N N . ILE A 1 203 ? 40.249 -14.875 -47.810 1.00 38.06 203 ILE A N 1
ATOM 1569 C CA . ILE A 1 203 ? 40.449 -13.456 -48.145 1.00 38.06 203 ILE A CA 1
ATOM 1570 C C . ILE A 1 203 ? 39.911 -12.659 -46.957 1.00 38.06 203 ILE A C 1
ATOM 1572 O O . ILE A 1 203 ? 38.774 -12.846 -46.538 1.00 38.06 203 ILE A O 1
ATOM 1576 N N . GLY A 1 204 ? 40.781 -11.832 -46.379 1.00 50.41 204 GLY A N 1
ATOM 1577 C CA . GLY A 1 204 ? 40.483 -11.065 -45.182 1.00 50.41 204 GLY A CA 1
ATOM 1578 C C . GLY A 1 204 ? 39.393 -10.024 -45.388 1.00 50.41 204 GLY A C 1
ATOM 1579 O O . GLY A 1 204 ? 39.242 -9.472 -46.475 1.00 50.41 204 GLY A O 1
ATOM 1580 N N . ASP A 1 205 ? 38.715 -9.701 -44.295 1.00 36.75 205 ASP A N 1
ATOM 1581 C CA . ASP A 1 205 ? 38.073 -8.408 -44.149 1.00 36.75 205 ASP A CA 1
ATOM 1582 C C . ASP A 1 205 ? 38.167 -7.954 -42.690 1.00 36.75 205 ASP A C 1
ATOM 1584 O O . ASP A 1 205 ? 37.967 -8.724 -41.750 1.00 36.75 205 ASP A O 1
ATOM 1588 N N . ALA A 1 206 ? 38.552 -6.700 -42.499 1.00 48.25 206 ALA A N 1
ATOM 1589 C CA . ALA A 1 206 ? 38.930 -6.104 -41.224 1.00 48.25 206 ALA A CA 1
ATOM 1590 C C . ALA A 1 206 ? 37.712 -5.729 -40.352 1.00 48.25 206 ALA A C 1
ATOM 1592 O O . ALA A 1 206 ? 37.741 -4.710 -39.668 1.00 48.25 206 ALA A O 1
ATOM 1593 N N . ASN A 1 207 ? 36.658 -6.551 -40.364 1.00 48.00 207 ASN A N 1
ATOM 1594 C CA . ASN A 1 207 ? 35.350 -6.234 -39.777 1.00 48.00 207 ASN A CA 1
ATOM 1595 C C . ASN A 1 207 ? 34.973 -7.074 -38.538 1.00 48.00 207 ASN A C 1
ATOM 1597 O O . ASN A 1 207 ? 33.978 -6.781 -37.883 1.00 48.00 207 ASN A O 1
ATOM 1601 N N . GLU A 1 208 ? 35.788 -8.047 -38.115 1.00 49.69 208 GLU A N 1
ATOM 1602 C CA . GLU A 1 208 ? 35.539 -8.805 -36.868 1.00 49.69 208 GLU A CA 1
ATOM 1603 C C . GLU A 1 208 ? 35.787 -7.999 -35.577 1.00 49.69 208 GLU A C 1
ATOM 1605 O O . GLU A 1 208 ? 35.395 -8.424 -34.490 1.00 49.69 208 GLU A O 1
ATOM 1610 N N . ARG A 1 209 ? 36.402 -6.811 -35.660 1.00 49.81 209 ARG A N 1
ATOM 1611 C CA . ARG A 1 209 ? 36.607 -5.947 -34.482 1.00 49.81 209 ARG A CA 1
ATOM 1612 C C . ARG A 1 209 ? 35.371 -5.140 -34.084 1.00 49.81 209 ARG A C 1
ATOM 1614 O O . ARG A 1 209 ? 35.271 -4.776 -32.915 1.00 49.81 209 ARG A O 1
ATOM 1621 N N . ASP A 1 210 ? 34.429 -4.907 -34.998 1.00 51.00 210 ASP A N 1
ATOM 1622 C CA . ASP A 1 210 ? 33.232 -4.105 -34.705 1.00 51.00 210 ASP A CA 1
ATOM 1623 C C . ASP A 1 210 ? 32.092 -4.915 -34.072 1.00 51.00 210 ASP A C 1
ATOM 1625 O O . ASP A 1 210 ? 31.260 -4.345 -33.375 1.00 51.00 210 ASP A O 1
ATOM 1629 N N . VAL A 1 211 ? 32.080 -6.246 -34.208 1.00 54.53 211 VAL A N 1
ATOM 1630 C CA . VAL A 1 211 ? 31.086 -7.119 -33.543 1.00 54.53 211 VAL A CA 1
ATOM 1631 C C . VAL A 1 211 ? 31.414 -7.325 -32.054 1.00 54.53 211 VAL A C 1
ATOM 1633 O O . VAL A 1 211 ? 30.523 -7.501 -31.224 1.00 54.53 211 VAL A O 1
ATOM 1636 N N . LEU A 1 212 ? 32.695 -7.224 -31.685 1.00 56.34 212 LEU A N 1
ATOM 1637 C CA . LEU A 1 212 ? 33.160 -7.304 -30.296 1.00 56.34 212 LEU A CA 1
ATOM 1638 C C . LEU A 1 212 ? 32.889 -6.022 -29.497 1.00 56.34 212 LEU A C 1
ATOM 1640 O O . LEU A 1 212 ? 32.861 -6.071 -28.270 1.00 56.34 212 LEU A O 1
ATOM 1644 N N . ASN A 1 213 ? 32.669 -4.886 -30.160 1.00 64.38 213 ASN A N 1
ATOM 1645 C CA . ASN A 1 213 ? 32.485 -3.593 -29.502 1.00 64.38 213 ASN A CA 1
ATOM 1646 C C . ASN A 1 213 ? 31.121 -3.486 -28.767 1.00 64.38 213 ASN A C 1
ATOM 1648 O O . ASN A 1 213 ? 31.118 -3.162 -27.580 1.00 64.38 213 ASN A O 1
ATOM 1652 N N . PRO A 1 214 ? 29.969 -3.872 -29.358 1.00 68.00 214 PRO A N 1
ATOM 1653 C CA . PRO A 1 214 ? 28.690 -3.940 -28.645 1.00 68.00 214 PRO A CA 1
ATOM 1654 C C . PRO A 1 214 ? 28.683 -4.957 -27.501 1.00 68.00 214 PRO A C 1
ATOM 1656 O O . PRO A 1 214 ? 28.144 -4.671 -26.435 1.00 68.00 214 PRO A O 1
ATOM 1659 N N . MET A 1 215 ? 29.305 -6.127 -27.692 1.00 72.94 215 MET A N 1
ATOM 1660 C CA . MET A 1 215 ? 29.426 -7.138 -26.638 1.00 72.94 215 MET A CA 1
ATOM 1661 C C . MET A 1 215 ? 30.310 -6.634 -25.492 1.00 72.94 215 MET A C 1
ATOM 1663 O O . MET A 1 215 ? 29.964 -6.820 -24.329 1.00 72.94 215 MET A O 1
ATOM 1667 N N . HIS A 1 216 ? 31.411 -5.946 -25.797 1.00 74.50 216 HIS A N 1
ATOM 1668 C CA . HIS A 1 216 ? 32.263 -5.325 -24.787 1.00 74.50 216 HIS A CA 1
ATOM 1669 C C . HIS A 1 216 ? 31.511 -4.245 -24.002 1.00 74.50 216 HIS A C 1
ATOM 1671 O O . HIS A 1 216 ? 31.574 -4.236 -22.777 1.00 74.50 216 HIS A O 1
ATOM 1677 N N . VAL A 1 217 ? 30.724 -3.403 -24.680 1.00 79.56 217 VAL A N 1
ATOM 1678 C CA . VAL A 1 217 ? 29.869 -2.391 -24.037 1.00 79.56 217 VAL A CA 1
ATOM 1679 C C . VAL A 1 217 ? 28.779 -3.042 -23.181 1.00 79.56 217 VAL A C 1
ATOM 1681 O O . VAL A 1 217 ? 28.541 -2.590 -22.063 1.00 79.56 217 VAL A O 1
ATOM 1684 N N . ALA A 1 218 ? 28.147 -4.122 -23.646 1.00 78.12 218 ALA A N 1
ATOM 1685 C CA . ALA A 1 218 ? 27.146 -4.860 -22.876 1.00 78.12 218 ALA A CA 1
ATOM 1686 C C . ALA A 1 218 ? 27.757 -5.523 -21.631 1.00 78.12 218 ALA A C 1
ATOM 1688 O O . ALA A 1 218 ? 27.211 -5.396 -20.537 1.00 78.12 218 ALA A O 1
ATOM 1689 N N . LEU A 1 219 ? 28.924 -6.160 -21.766 1.00 81.00 219 LEU A N 1
ATOM 1690 C CA . LEU A 1 219 ? 29.661 -6.767 -20.653 1.00 81.00 219 LEU A CA 1
ATOM 1691 C C . LEU A 1 219 ? 30.159 -5.721 -19.654 1.00 81.00 219 LEU A C 1
ATOM 1693 O O . LEU A 1 219 ? 30.078 -5.940 -18.446 1.00 81.00 219 LEU A O 1
ATOM 1697 N N . GLN A 1 220 ? 30.636 -4.575 -20.135 1.00 81.12 220 GLN A N 1
ATOM 1698 C CA . GLN A 1 220 ? 31.049 -3.458 -19.294 1.00 81.12 220 GLN A CA 1
ATOM 1699 C C . GLN A 1 220 ? 29.852 -2.856 -18.553 1.00 81.12 220 GLN A C 1
ATOM 1701 O O . GLN A 1 220 ? 29.935 -2.649 -17.349 1.00 81.12 220 GLN A O 1
ATOM 1706 N N . THR A 1 221 ? 28.719 -2.656 -19.232 1.00 81.81 221 THR A N 1
ATOM 1707 C CA . THR A 1 221 ? 27.477 -2.157 -18.617 1.00 81.81 221 THR A CA 1
ATOM 1708 C C . THR A 1 221 ? 26.946 -3.131 -17.569 1.00 81.81 221 THR A C 1
ATOM 1710 O O . THR A 1 221 ? 26.545 -2.713 -16.486 1.00 81.81 221 THR A O 1
ATOM 1713 N N . LEU A 1 222 ? 26.988 -4.435 -17.851 1.00 77.62 222 LEU A N 1
ATOM 1714 C CA . LEU A 1 222 ? 26.575 -5.469 -16.907 1.00 77.62 222 LEU A CA 1
ATOM 1715 C C . LEU A 1 222 ? 27.518 -5.536 -15.701 1.00 77.62 222 LEU A C 1
ATOM 1717 O O . LEU A 1 222 ? 27.051 -5.655 -14.574 1.00 77.62 222 LEU A O 1
ATOM 1721 N N . THR A 1 223 ? 28.825 -5.388 -15.920 1.00 83.69 223 THR A N 1
ATOM 1722 C CA . THR A 1 223 ? 29.830 -5.358 -14.848 1.00 83.69 223 THR A CA 1
ATOM 1723 C C . THR A 1 223 ? 29.672 -4.114 -13.975 1.00 83.69 223 THR A C 1
ATOM 1725 O O . THR A 1 223 ? 29.690 -4.233 -12.755 1.00 83.69 223 THR A O 1
ATOM 1728 N N . SER A 1 224 ? 29.443 -2.938 -14.569 1.00 78.62 224 SER A N 1
ATOM 1729 C CA . SER A 1 224 ? 29.125 -1.712 -13.827 1.00 78.62 224 SER A CA 1
ATOM 1730 C C . SER A 1 224 ? 27.817 -1.849 -13.048 1.00 78.62 224 SER A C 1
ATOM 1732 O O . SER A 1 224 ? 27.780 -1.512 -11.873 1.00 78.62 224 SER A O 1
ATOM 1734 N N . SER A 1 225 ? 26.773 -2.432 -13.647 1.00 83.38 225 SER A N 1
ATOM 1735 C CA . SER A 1 225 ? 25.511 -2.686 -12.944 1.00 83.38 225 SER A CA 1
ATOM 1736 C C . SER A 1 225 ? 25.675 -3.673 -11.787 1.00 83.38 225 SER A C 1
ATOM 1738 O O . SER A 1 225 ? 25.015 -3.501 -10.765 1.00 83.38 225 SER A O 1
ATOM 1740 N N . LEU A 1 226 ? 26.519 -4.701 -11.925 1.00 84.75 226 LEU A N 1
ATOM 1741 C CA . LEU A 1 226 ? 26.811 -5.633 -10.834 1.00 84.75 226 LEU A CA 1
ATOM 1742 C C . LEU A 1 226 ? 27.595 -4.940 -9.717 1.00 84.75 226 LEU A C 1
ATOM 1744 O O . LEU A 1 226 ? 27.261 -5.094 -8.550 1.00 84.75 226 LEU A O 1
ATOM 1748 N N . GLN A 1 227 ? 28.590 -4.128 -10.075 1.00 84.12 227 GLN A N 1
ATOM 1749 C CA . GLN A 1 227 ? 29.402 -3.374 -9.123 1.00 84.12 227 GLN A CA 1
ATOM 1750 C C . GLN A 1 227 ? 28.576 -2.331 -8.347 1.00 84.12 227 GLN A C 1
ATOM 1752 O O . GLN A 1 227 ? 28.780 -2.147 -7.144 1.00 84.12 227 GLN A O 1
ATOM 1757 N N . ASP A 1 228 ? 27.613 -1.681 -9.001 1.00 83.38 228 ASP A N 1
ATOM 1758 C CA . ASP A 1 228 ? 26.666 -0.762 -8.360 1.00 83.38 228 ASP A CA 1
ATOM 1759 C C . ASP A 1 228 ? 25.723 -1.504 -7.396 1.00 83.38 228 ASP A C 1
ATOM 1761 O O . ASP A 1 228 ? 25.424 -1.017 -6.305 1.00 83.38 228 ASP A O 1
ATOM 1765 N N . VAL A 1 229 ? 25.286 -2.716 -7.758 1.00 88.06 229 VAL A N 1
ATOM 1766 C CA . VAL A 1 229 ? 24.484 -3.570 -6.867 1.00 88.06 229 VAL A CA 1
ATOM 1767 C C . VAL A 1 229 ? 25.308 -4.049 -5.673 1.00 88.06 229 VAL A C 1
ATOM 1769 O O . VAL A 1 229 ? 24.817 -3.984 -4.547 1.00 88.06 229 VAL A O 1
ATOM 1772 N N . ASP A 1 230 ? 26.552 -4.476 -5.884 1.00 86.12 230 ASP A N 1
ATOM 1773 C CA . ASP A 1 230 ? 27.441 -4.952 -4.821 1.00 86.12 230 ASP A CA 1
ATOM 1774 C C . ASP A 1 230 ? 27.801 -3.830 -3.841 1.00 86.12 230 ASP A C 1
ATOM 1776 O O . ASP A 1 230 ? 27.779 -4.034 -2.626 1.00 86.12 230 ASP A O 1
ATOM 1780 N N . SER A 1 231 ? 28.076 -2.623 -4.344 1.00 81.56 231 SER A N 1
ATOM 1781 C CA . SER A 1 231 ? 28.345 -1.452 -3.501 1.00 81.56 231 SER A CA 1
ATOM 1782 C C . SER A 1 231 ? 27.101 -0.993 -2.735 1.00 81.56 231 SER A C 1
ATOM 1784 O O . SER A 1 231 ? 27.186 -0.781 -1.525 1.00 81.56 231 SER A O 1
ATOM 1786 N N . GLY A 1 232 ? 25.933 -0.940 -3.383 1.00 85.81 232 GLY A N 1
ATOM 1787 C CA . GLY A 1 232 ? 24.670 -0.617 -2.715 1.00 85.81 232 GLY A CA 1
ATOM 1788 C C . GLY A 1 232 ? 24.235 -1.679 -1.697 1.00 85.81 232 GLY A C 1
ATOM 1789 O O . GLY A 1 232 ? 23.628 -1.358 -0.675 1.00 85.81 232 GLY A O 1
ATOM 1790 N N . LEU A 1 233 ? 24.554 -2.953 -1.937 1.00 90.50 233 LEU A N 1
ATOM 1791 C CA . LEU A 1 233 ? 24.320 -4.026 -0.973 1.00 90.50 233 LEU A CA 1
ATOM 1792 C C . LEU A 1 233 ? 25.285 -3.925 0.215 1.00 90.50 233 LEU A C 1
ATOM 1794 O O . LEU A 1 233 ? 24.852 -4.079 1.355 1.00 90.50 233 LEU A O 1
ATOM 1798 N N . ALA A 1 234 ? 26.563 -3.627 -0.029 1.00 89.25 234 ALA A N 1
ATOM 1799 C CA . ALA A 1 234 ? 27.554 -3.420 1.025 1.00 89.25 234 ALA A CA 1
ATOM 1800 C C . ALA A 1 234 ? 27.199 -2.229 1.931 1.00 89.25 234 ALA A C 1
ATOM 1802 O O . ALA A 1 234 ? 27.316 -2.337 3.152 1.00 89.25 234 ALA A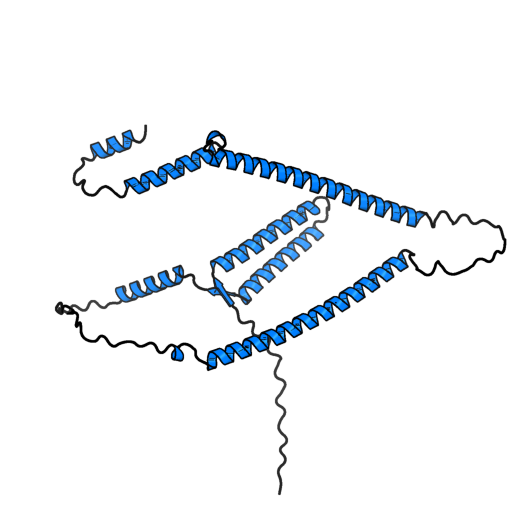 O 1
ATOM 1803 N N . GLU A 1 235 ? 26.710 -1.129 1.354 1.00 90.88 235 GLU A N 1
ATOM 1804 C CA . GLU A 1 235 ? 26.222 0.037 2.097 1.00 90.88 235 GLU A CA 1
ATOM 1805 C C . GLU A 1 235 ? 25.024 -0.330 2.982 1.00 90.88 235 GLU A C 1
ATOM 1807 O O . GLU A 1 235 ? 25.068 -0.124 4.193 1.00 90.88 235 GLU A O 1
ATOM 1812 N N . LYS A 1 236 ? 24.014 -1.016 2.427 1.00 93.12 236 LYS A N 1
ATOM 1813 C CA . LYS A 1 236 ? 22.855 -1.491 3.204 1.00 93.12 236 LYS A CA 1
ATOM 1814 C C . LYS A 1 236 ? 23.232 -2.457 4.326 1.00 93.12 236 LYS A C 1
ATOM 1816 O O . LYS A 1 236 ? 22.624 -2.420 5.393 1.00 93.12 236 LYS A O 1
ATOM 1821 N N . ILE A 1 237 ? 24.217 -3.331 4.107 1.00 93.69 237 ILE A N 1
ATOM 1822 C CA . ILE A 1 237 ? 24.743 -4.221 5.154 1.00 93.69 237 ILE A CA 1
ATOM 1823 C C . ILE A 1 237 ? 25.412 -3.401 6.263 1.00 93.69 237 ILE A C 1
ATOM 1825 O O . ILE A 1 237 ? 25.246 -3.714 7.444 1.00 93.69 237 ILE A O 1
ATOM 1829 N N . ASN A 1 238 ? 26.145 -2.347 5.905 1.00 92.62 238 ASN A N 1
ATOM 1830 C CA . ASN A 1 238 ? 26.786 -1.465 6.872 1.00 92.62 238 ASN A CA 1
ATOM 1831 C C . ASN A 1 238 ? 25.756 -0.657 7.682 1.00 92.62 238 ASN A C 1
ATOM 1833 O O . ASN A 1 238 ? 25.872 -0.573 8.903 1.00 92.62 238 ASN A O 1
ATOM 1837 N N . ASP A 1 239 ? 24.706 -0.149 7.038 1.00 93.81 239 ASP A N 1
ATOM 1838 C CA . ASP A 1 239 ? 23.603 0.549 7.708 1.00 93.81 239 ASP A CA 1
ATOM 1839 C C . ASP A 1 239 ? 22.827 -0.371 8.651 1.00 93.81 239 ASP A C 1
ATOM 1841 O O . ASP A 1 239 ? 22.514 0.003 9.786 1.00 93.81 239 ASP A O 1
ATOM 1845 N N . LEU A 1 240 ? 22.564 -1.608 8.219 1.00 93.12 240 LEU A N 1
ATOM 1846 C CA . LEU A 1 240 ? 21.934 -2.616 9.065 1.00 93.12 240 LEU A CA 1
ATOM 1847 C C . LEU A 1 240 ? 22.808 -2.930 10.285 1.00 93.12 240 LEU A C 1
ATOM 1849 O O . LEU A 1 240 ? 22.296 -3.003 11.398 1.00 93.12 240 LEU A O 1
ATOM 1853 N N . LYS A 1 241 ? 24.128 -3.049 10.105 1.00 94.38 241 LYS A N 1
ATOM 1854 C CA . LYS A 1 241 ? 25.078 -3.253 11.207 1.00 94.38 241 LYS A CA 1
ATOM 1855 C C . LYS A 1 241 ? 25.078 -2.080 12.191 1.00 94.38 241 LYS A C 1
ATOM 1857 O O . LYS A 1 241 ? 25.084 -2.310 13.398 1.00 94.38 241 LYS A O 1
ATOM 1862 N N . ASN A 1 242 ? 25.033 -0.843 11.696 1.00 93.38 242 ASN A N 1
ATOM 1863 C CA . ASN A 1 242 ? 24.928 0.348 12.542 1.00 93.38 242 ASN A CA 1
ATOM 1864 C C . ASN A 1 242 ? 23.609 0.359 13.323 1.00 93.38 242 ASN A C 1
ATOM 1866 O O . ASN A 1 242 ? 23.604 0.628 14.520 1.00 93.38 242 ASN A O 1
ATOM 1870 N N . THR A 1 243 ? 22.504 0.004 12.666 1.00 93.19 243 THR A N 1
ATOM 1871 C CA . THR A 1 243 ? 21.175 -0.061 13.288 1.00 93.19 243 THR A CA 1
ATOM 1872 C C . THR A 1 243 ? 21.118 -1.136 14.367 1.00 93.19 243 THR A C 1
ATOM 1874 O O . THR A 1 243 ? 20.620 -0.874 15.456 1.00 93.19 243 THR A O 1
ATOM 1877 N N . ILE A 1 244 ? 21.682 -2.320 14.107 1.00 91.50 244 ILE A N 1
ATOM 1878 C CA . ILE A 1 244 ? 21.810 -3.386 15.109 1.00 91.50 244 ILE A CA 1
ATOM 1879 C C . ILE A 1 244 ? 22.645 -2.897 16.294 1.00 91.50 244 ILE A C 1
ATOM 1881 O O . ILE A 1 244 ? 22.206 -3.046 17.424 1.00 91.50 244 ILE A O 1
ATOM 1885 N N . GLY A 1 245 ? 23.777 -2.225 16.060 1.00 91.75 245 GLY A N 1
ATOM 1886 C CA . GLY A 1 245 ? 24.588 -1.666 17.148 1.00 91.75 245 GLY A CA 1
ATOM 1887 C C . GLY A 1 245 ? 23.846 -0.622 17.993 1.00 91.75 245 GLY A C 1
ATOM 1888 O O . GLY A 1 245 ? 24.005 -0.583 19.211 1.00 91.75 245 GLY A O 1
ATOM 1889 N N . VAL A 1 246 ? 22.994 0.198 17.369 1.00 90.88 246 VAL A N 1
ATOM 1890 C CA . VAL A 1 246 ? 22.112 1.134 18.084 1.00 90.88 246 VAL A CA 1
ATOM 1891 C C . VAL A 1 246 ? 21.072 0.375 18.909 1.00 90.88 246 VAL A C 1
ATOM 1893 O O . VAL A 1 246 ? 20.871 0.699 20.077 1.00 90.88 246 VAL A O 1
ATOM 1896 N N . VAL A 1 247 ? 20.436 -0.650 18.338 1.00 91.50 247 VAL A N 1
ATOM 1897 C CA . VAL A 1 247 ? 19.456 -1.492 19.041 1.00 91.50 247 VAL A CA 1
ATOM 1898 C C . VAL A 1 247 ? 20.097 -2.222 20.221 1.00 91.50 247 VAL A C 1
ATOM 1900 O O . VAL A 1 247 ? 19.539 -2.180 21.312 1.00 91.50 247 VAL A O 1
ATOM 1903 N N . ASP A 1 248 ? 21.280 -2.810 20.048 1.00 93.38 248 ASP A N 1
ATOM 1904 C CA . ASP A 1 248 ? 22.029 -3.469 21.123 1.00 93.38 248 ASP A CA 1
ATOM 1905 C C . ASP A 1 248 ? 22.346 -2.483 22.255 1.00 93.38 248 ASP A C 1
ATOM 1907 O O . ASP A 1 248 ? 22.152 -2.800 23.427 1.00 93.38 248 ASP A O 1
ATOM 1911 N N . SER A 1 249 ? 22.735 -1.246 21.920 1.00 89.06 249 SER A N 1
ATOM 1912 C CA . SER A 1 249 ? 22.948 -0.183 22.909 1.00 89.06 249 SER A CA 1
ATOM 1913 C C . SER A 1 249 ? 21.661 0.204 23.651 1.00 89.06 249 SER A C 1
ATOM 1915 O O . SER A 1 249 ? 21.698 0.439 24.860 1.00 89.06 249 SER A O 1
ATOM 1917 N N . TYR A 1 250 ? 20.512 0.237 22.968 1.00 87.44 250 TYR A N 1
ATOM 1918 C CA . TYR A 1 250 ? 19.212 0.457 23.610 1.00 87.44 250 TYR A CA 1
ATOM 1919 C C . TYR A 1 250 ? 18.793 -0.713 24.505 1.00 87.44 250 TYR A C 1
ATOM 1921 O O . TYR A 1 250 ? 18.232 -0.480 25.575 1.00 87.44 250 TYR A O 1
ATOM 1929 N N . ILE A 1 251 ? 19.066 -1.954 24.096 1.00 88.88 251 ILE A N 1
ATOM 1930 C CA . ILE A 1 251 ? 18.799 -3.150 24.902 1.00 88.88 251 ILE A CA 1
ATOM 1931 C C . ILE A 1 251 ? 19.661 -3.123 26.165 1.00 88.88 251 ILE A C 1
ATOM 1933 O O . ILE A 1 251 ? 19.118 -3.266 27.257 1.00 88.88 251 ILE A O 1
ATOM 1937 N N . GLU A 1 252 ? 20.962 -2.849 26.040 1.00 88.44 252 GLU A N 1
ATOM 1938 C CA . GLU A 1 252 ? 21.874 -2.717 27.182 1.00 88.44 252 GLU A CA 1
ATOM 1939 C C . GLU A 1 252 ? 21.428 -1.589 28.126 1.00 88.44 252 GLU A C 1
ATOM 1941 O O . GLU A 1 252 ? 21.387 -1.767 29.346 1.00 88.44 252 GLU A O 1
ATOM 1946 N N . LYS A 1 253 ? 21.020 -0.434 27.575 1.00 85.75 253 LYS A N 1
ATOM 1947 C CA . LYS A 1 253 ? 20.440 0.667 28.359 1.00 85.75 253 LYS A CA 1
ATOM 1948 C C . LYS A 1 253 ? 19.190 0.212 29.117 1.00 85.75 253 LYS A C 1
ATOM 1950 O O . LYS A 1 253 ? 19.097 0.465 30.315 1.00 85.75 253 LYS A O 1
ATOM 1955 N N . ASN A 1 254 ? 18.255 -0.471 28.461 1.00 82.19 254 ASN A N 1
ATOM 1956 C CA . ASN A 1 254 ? 17.017 -0.944 29.087 1.00 82.19 254 ASN A CA 1
ATOM 1957 C C . ASN A 1 254 ? 17.253 -2.029 30.141 1.00 82.19 254 ASN A C 1
ATOM 1959 O O . ASN A 1 254 ? 16.586 -2.023 31.174 1.00 82.19 254 ASN A O 1
ATOM 1963 N N . GLU A 1 255 ? 18.203 -2.935 29.923 1.00 86.56 255 GLU A N 1
ATOM 1964 C CA . GLU A 1 255 ? 18.567 -3.952 30.909 1.00 86.56 255 GLU A CA 1
ATOM 1965 C C . GLU A 1 255 ? 19.121 -3.299 32.181 1.00 86.56 255 GLU A C 1
ATOM 1967 O O . GLU A 1 255 ? 18.683 -3.619 33.287 1.00 86.56 255 GLU A O 1
ATOM 1972 N N . ARG A 1 256 ? 20.007 -2.306 32.034 1.00 82.06 256 ARG A N 1
ATOM 1973 C CA . ARG A 1 256 ? 20.535 -1.531 33.166 1.00 82.06 256 ARG A CA 1
ATOM 1974 C C . ARG A 1 256 ? 19.457 -0.709 33.875 1.00 82.06 256 ARG A C 1
ATOM 1976 O O . ARG A 1 256 ? 19.452 -0.661 35.103 1.00 82.06 256 ARG A O 1
ATOM 1983 N N . LEU A 1 257 ? 18.508 -0.125 33.137 1.00 80.06 257 LEU A N 1
ATOM 1984 C CA . LEU A 1 257 ? 17.342 0.550 33.725 1.00 80.06 257 LEU A CA 1
ATOM 1985 C C . LEU A 1 257 ? 16.456 -0.424 34.511 1.00 80.06 257 LEU A C 1
ATOM 1987 O O . LEU A 1 257 ? 16.045 -0.108 35.624 1.00 80.06 257 LEU A O 1
ATOM 1991 N N . SER A 1 258 ? 16.217 -1.629 33.987 1.00 78.25 258 SER A N 1
ATOM 1992 C CA . SER A 1 258 ? 15.461 -2.671 34.693 1.00 78.25 258 SER A CA 1
ATOM 1993 C C . SER A 1 258 ? 16.172 -3.169 35.957 1.00 78.25 258 SER A C 1
ATOM 1995 O O . SER A 1 258 ? 15.511 -3.683 36.858 1.00 78.25 258 SER A O 1
ATOM 1997 N N . GLN A 1 259 ? 17.498 -3.029 36.033 1.00 83.00 259 GLN A N 1
ATOM 1998 C CA . GLN A 1 259 ? 18.302 -3.317 37.225 1.00 83.00 259 GLN A CA 1
ATOM 1999 C C . GLN A 1 259 ? 18.373 -2.128 38.206 1.00 83.00 259 GLN A C 1
ATOM 2001 O O . GLN A 1 259 ? 18.988 -2.253 39.264 1.00 83.00 259 GLN A O 1
ATOM 2006 N N . GLY A 1 260 ? 17.734 -0.994 37.888 1.00 74.31 260 GLY A N 1
ATOM 2007 C CA . GLY A 1 260 ? 17.678 0.198 38.741 1.00 74.31 260 GLY A CA 1
ATOM 2008 C C . GLY A 1 260 ? 18.885 1.133 38.621 1.00 74.31 260 GLY A C 1
ATOM 2009 O O . GLY A 1 260 ? 19.097 1.972 39.495 1.00 74.31 260 GLY A O 1
ATOM 2010 N N . ASP A 1 261 ? 19.699 1.010 37.568 1.00 75.12 261 ASP A N 1
ATOM 2011 C CA . ASP A 1 261 ? 20.839 1.902 37.342 1.00 75.12 261 ASP A CA 1
ATOM 2012 C C . ASP A 1 261 ? 20.390 3.228 36.708 1.00 75.12 261 ASP A C 1
ATOM 2014 O O . ASP A 1 261 ? 20.414 3.429 35.490 1.00 75.12 261 ASP A O 1
ATOM 2018 N N . GLU A 1 262 ? 19.988 4.173 37.557 1.00 66.50 262 GLU A N 1
ATOM 2019 C CA . GLU A 1 262 ? 19.552 5.507 37.138 1.00 66.50 262 GLU A CA 1
ATOM 2020 C C . GLU A 1 262 ? 20.669 6.331 36.472 1.00 66.50 262 GLU A C 1
ATOM 2022 O O . GLU A 1 262 ? 20.393 7.356 35.851 1.00 66.50 262 GLU A O 1
ATOM 2027 N N . ASN A 1 263 ? 21.943 5.926 36.548 1.00 71.62 263 ASN A N 1
ATOM 2028 C CA . ASN A 1 263 ? 23.042 6.659 35.907 1.00 71.62 263 ASN A CA 1
ATOM 2029 C C . ASN A 1 263 ? 23.067 6.540 34.380 1.00 71.62 263 ASN A C 1
ATOM 2031 O O . ASN A 1 263 ? 23.816 7.276 33.738 1.00 71.62 263 ASN A O 1
ATOM 2035 N N . VAL A 1 264 ? 22.238 5.670 33.799 1.00 68.12 264 VAL A N 1
ATOM 2036 C CA . VAL A 1 264 ? 22.098 5.513 32.343 1.00 68.12 264 VAL A CA 1
ATOM 2037 C C . VAL A 1 264 ? 21.059 6.483 31.750 1.00 68.12 264 VAL A C 1
ATOM 2039 O O . VAL A 1 264 ? 20.998 6.672 30.533 1.00 68.12 264 VAL A O 1
ATOM 2042 N N . LEU A 1 265 ? 20.262 7.145 32.596 1.00 66.94 265 LEU A N 1
ATOM 2043 C CA . LEU A 1 265 ? 19.309 8.171 32.175 1.00 66.94 265 LEU A CA 1
ATOM 2044 C C . LEU A 1 265 ? 20.035 9.474 31.835 1.00 66.94 265 LEU A C 1
ATOM 2046 O O . LEU A 1 265 ? 20.859 9.975 32.608 1.00 66.94 265 LEU A O 1
ATOM 2050 N N . SER A 1 266 ? 19.677 10.066 30.698 1.00 74.81 266 SER A N 1
ATOM 2051 C CA . SER A 1 266 ? 20.088 11.433 30.363 1.00 74.81 266 SER A CA 1
ATOM 2052 C C . SER A 1 266 ? 19.564 12.419 31.416 1.00 74.81 266 SER A C 1
ATOM 2054 O O . SER A 1 266 ? 18.523 12.183 32.027 1.00 74.81 266 SER A O 1
ATOM 2056 N N . GLN A 1 267 ? 20.229 13.565 31.607 1.00 70.12 267 GLN A N 1
ATOM 2057 C CA . GLN A 1 267 ? 19.760 14.615 32.528 1.00 70.12 267 GLN A CA 1
ATOM 2058 C C . GLN A 1 267 ? 18.306 15.037 32.255 1.00 70.12 267 GLN A C 1
ATOM 2060 O O . GLN A 1 267 ? 17.571 15.339 33.190 1.00 70.12 267 GLN A O 1
ATOM 2065 N N . THR A 1 268 ? 17.875 15.008 30.992 1.00 65.50 268 THR A N 1
ATOM 2066 C CA . THR A 1 268 ? 16.492 15.294 30.589 1.00 65.50 268 THR A CA 1
ATOM 2067 C C . THR A 1 268 ? 15.518 14.184 30.983 1.00 65.50 268 THR A C 1
ATOM 2069 O O . THR A 1 268 ? 14.411 14.476 31.417 1.00 65.50 268 THR A O 1
ATOM 2072 N N . GLU A 1 269 ? 15.929 12.918 30.886 1.00 64.75 269 GLU A N 1
ATOM 2073 C CA . GLU A 1 269 ? 15.120 11.764 31.307 1.00 64.75 269 GLU A CA 1
ATOM 2074 C C . GLU A 1 269 ? 15.008 11.714 32.840 1.00 64.75 269 GLU A C 1
ATOM 2076 O O . GLU A 1 269 ? 13.921 11.502 33.370 1.00 64.75 269 GLU A O 1
ATOM 2081 N N . LYS A 1 270 ? 16.098 12.026 33.559 1.00 68.81 270 LYS A N 1
ATOM 2082 C CA . LYS A 1 270 ? 16.086 12.201 35.022 1.00 68.81 270 LYS A CA 1
ATOM 2083 C C . LYS A 1 270 ? 15.146 13.323 35.459 1.00 68.81 270 LYS A C 1
ATOM 2085 O O . LYS A 1 270 ? 14.413 13.161 36.426 1.00 68.81 270 LYS A O 1
ATOM 2090 N N . ALA A 1 271 ? 15.155 14.452 34.749 1.00 62.88 271 ALA A N 1
ATOM 2091 C CA . ALA A 1 271 ? 14.275 15.578 35.051 1.00 62.88 271 ALA A CA 1
ATOM 2092 C C . ALA A 1 271 ? 12.794 15.250 34.796 1.00 62.88 271 ALA A C 1
ATOM 2094 O O . ALA A 1 271 ? 11.944 15.679 35.573 1.00 62.88 271 ALA A O 1
ATOM 2095 N N . LEU A 1 272 ? 12.483 14.469 33.753 1.00 64.44 272 LEU A N 1
ATOM 2096 C CA . LEU A 1 272 ? 11.115 14.026 33.467 1.00 64.44 272 LEU A CA 1
ATOM 2097 C C . LEU A 1 272 ? 10.593 13.066 34.539 1.00 64.44 272 LEU A C 1
ATOM 2099 O O . LEU A 1 272 ? 9.523 13.320 35.087 1.00 64.44 272 LEU A O 1
ATOM 2103 N N . LEU A 1 273 ? 11.374 12.050 34.917 1.00 65.56 273 LEU A N 1
ATOM 2104 C CA . LEU A 1 273 ? 10.993 11.132 35.997 1.00 65.56 273 LEU A CA 1
ATOM 2105 C C . LEU A 1 273 ? 10.828 11.862 37.337 1.00 65.56 273 LEU A C 1
ATOM 2107 O O . LEU A 1 273 ? 9.853 11.632 38.047 1.00 65.56 273 LEU A O 1
ATOM 2111 N N . ALA A 1 274 ? 11.717 12.811 37.649 1.00 62.12 274 ALA A N 1
ATOM 2112 C CA . ALA A 1 274 ? 11.573 13.649 38.838 1.00 62.12 274 ALA A CA 1
ATOM 2113 C C . ALA A 1 274 ? 10.313 14.536 38.781 1.00 62.12 274 ALA A C 1
ATOM 2115 O O . ALA A 1 274 ? 9.667 14.750 39.802 1.00 62.12 274 ALA A O 1
ATOM 2116 N N . SER A 1 275 ? 9.931 15.039 37.601 1.00 56.28 275 SER A N 1
ATOM 2117 C CA . SER A 1 275 ? 8.710 15.840 37.433 1.00 56.28 275 SER A CA 1
ATOM 2118 C C . SER A 1 275 ? 7.421 15.016 37.535 1.00 56.28 275 SER A C 1
ATOM 2120 O O . SER A 1 275 ? 6.404 15.531 38.000 1.00 56.28 275 SER A O 1
ATOM 2122 N N . GLU A 1 276 ? 7.467 13.738 37.156 1.00 55.03 276 GLU A N 1
ATOM 2123 C CA . GLU A 1 276 ? 6.338 12.808 37.248 1.00 55.03 276 GLU A CA 1
ATOM 2124 C C . GLU A 1 276 ? 6.102 12.365 38.699 1.00 55.03 276 GLU A C 1
ATOM 2126 O O . GLU A 1 276 ? 4.977 12.450 39.190 1.00 55.03 276 GLU A O 1
ATOM 2131 N N . GLN A 1 277 ? 7.174 12.081 39.449 1.00 55.84 277 GLN A N 1
ATOM 2132 C CA . GLN A 1 277 ? 7.108 11.830 40.897 1.00 55.84 277 GLN A CA 1
ATOM 2133 C C . GLN A 1 277 ? 6.588 13.030 41.708 1.00 55.84 277 GLN A C 1
ATOM 2135 O O . GLN A 1 277 ? 5.972 12.860 42.760 1.00 55.84 277 GLN A O 1
ATOM 2140 N N . VAL A 1 278 ? 6.826 14.262 41.247 1.00 54.19 278 VAL A N 1
ATOM 2141 C CA . VAL A 1 278 ? 6.272 15.467 41.889 1.00 54.19 278 VAL A CA 1
ATOM 2142 C C . VAL A 1 278 ? 4.767 15.589 41.634 1.00 54.19 278 VAL A C 1
ATOM 2144 O O . VAL A 1 278 ? 4.047 16.058 42.510 1.00 54.19 278 VAL A O 1
ATOM 2147 N N . LYS A 1 279 ? 4.265 15.137 40.480 1.00 52.44 279 LYS A N 1
ATOM 2148 C CA . LYS A 1 279 ? 2.833 15.177 40.152 1.00 52.44 279 LYS A CA 1
ATOM 2149 C C . LYS A 1 279 ? 2.023 14.175 40.977 1.00 52.44 279 LYS A C 1
ATOM 2151 O O . LYS A 1 279 ? 0.998 14.555 41.534 1.00 52.44 279 LYS A O 1
ATOM 2156 N N . GLU A 1 280 ? 2.534 12.956 41.132 1.00 49.34 280 GLU A N 1
ATOM 2157 C CA . GLU A 1 280 ? 1.890 11.897 41.924 1.00 49.34 280 GLU A CA 1
ATOM 2158 C C . GLU A 1 280 ? 1.809 12.270 43.418 1.00 49.34 280 GLU A C 1
ATOM 2160 O O . GLU A 1 280 ? 0.771 12.101 44.055 1.00 49.34 280 GLU A O 1
ATOM 2165 N N . ASN A 1 281 ? 2.855 12.909 43.959 1.00 48.97 281 ASN A N 1
ATOM 2166 C CA . ASN A 1 281 ? 2.856 13.401 45.342 1.00 48.97 281 ASN A CA 1
ATOM 2167 C C . ASN A 1 281 ? 1.935 14.614 45.575 1.00 48.97 281 ASN A C 1
ATOM 2169 O O . ASN A 1 281 ? 1.477 14.826 46.696 1.00 48.97 281 ASN A O 1
ATOM 2173 N N . VAL A 1 282 ? 1.665 15.434 44.553 1.00 50.16 282 VAL A N 1
ATOM 2174 C CA . VAL A 1 282 ? 0.727 16.565 44.672 1.00 50.16 282 VAL A CA 1
ATOM 2175 C C . VAL A 1 282 ? -0.718 16.072 44.614 1.00 50.16 282 VAL A C 1
ATOM 2177 O O . VAL A 1 282 ? -1.552 16.563 45.369 1.00 50.16 282 VAL A O 1
ATOM 2180 N N . GLU A 1 283 ? -1.014 15.064 43.797 1.00 43.41 283 GLU A N 1
ATOM 2181 C CA . GLU A 1 283 ? -2.353 14.476 43.699 1.00 43.41 283 GLU A CA 1
ATOM 2182 C C . GLU A 1 283 ? -2.728 13.687 44.968 1.00 43.41 283 GLU A C 1
ATOM 2184 O O . GLU A 1 283 ? -3.860 13.785 45.439 1.00 43.41 283 GLU A O 1
ATOM 2189 N N . SER A 1 284 ? -1.758 13.038 45.629 1.00 43.00 284 SER A N 1
ATOM 2190 C CA . SER A 1 284 ? -1.975 12.401 46.938 1.00 43.00 284 SER A CA 1
ATOM 2191 C C . SER A 1 284 ? -2.109 13.379 48.116 1.00 43.00 284 SER A C 1
ATOM 2193 O O . SER A 1 284 ? -2.608 12.993 49.167 1.00 43.00 284 SER A O 1
ATOM 2195 N N . VAL A 1 285 ? -1.667 14.637 47.976 1.00 44.84 285 VAL A N 1
ATOM 2196 C CA . VAL A 1 285 ? -1.791 15.671 49.030 1.00 44.84 285 VAL A CA 1
ATOM 2197 C C . VAL A 1 285 ? -3.112 16.445 48.930 1.00 44.84 285 VAL A C 1
ATOM 2199 O O . VAL A 1 285 ? -3.547 17.035 49.913 1.00 44.84 285 VAL A O 1
ATOM 2202 N N . VAL A 1 286 ? -3.800 16.423 47.785 1.00 47.00 286 VAL A N 1
ATOM 2203 C CA . VAL A 1 286 ? -5.060 17.171 47.594 1.00 47.00 286 VAL A CA 1
ATOM 2204 C C . VAL A 1 286 ? -6.293 16.424 48.135 1.00 47.00 286 VAL A C 1
ATOM 2206 O O . VAL A 1 286 ? -7.359 17.021 48.257 1.00 47.00 286 VAL A O 1
ATOM 2209 N N . VAL A 1 287 ? -6.166 15.151 48.529 1.00 46.12 287 VAL A N 1
ATOM 2210 C CA . VAL A 1 287 ? -7.301 14.338 49.018 1.00 46.12 287 VAL A CA 1
ATOM 2211 C C . VAL A 1 287 ? -7.453 14.345 50.551 1.00 46.12 287 VAL A C 1
ATOM 2213 O O . VAL A 1 287 ? -8.479 13.905 51.058 1.00 46.12 287 VAL A O 1
ATOM 2216 N N . GLU A 1 288 ? -6.516 14.914 51.311 1.00 46.56 288 GLU A N 1
ATOM 2217 C CA . GLU A 1 288 ? -6.611 14.972 52.780 1.00 46.56 288 GLU A CA 1
ATOM 2218 C C . GLU A 1 288 ? -6.449 16.399 53.319 1.00 46.56 288 GLU A C 1
ATOM 2220 O O . GLU A 1 288 ? -5.417 16.718 53.891 1.00 46.56 288 GLU A O 1
ATOM 2225 N N . GLU A 1 289 ? -7.468 17.253 53.195 1.00 42.81 289 GLU A N 1
ATOM 2226 C CA . GLU A 1 289 ? -7.710 18.329 54.177 1.00 42.81 289 GLU A CA 1
ATOM 2227 C C . GLU A 1 289 ? -9.226 18.566 54.316 1.00 42.81 289 GLU A C 1
ATOM 2229 O O . GLU A 1 289 ? -9.779 19.584 53.896 1.00 42.81 289 GLU A O 1
ATOM 2234 N N . ASP A 1 290 ? -9.910 17.603 54.940 1.00 44.53 290 ASP A N 1
ATOM 2235 C CA . ASP A 1 290 ? -11.104 17.909 55.726 1.00 44.53 290 ASP A CA 1
ATOM 2236 C C . ASP A 1 290 ? -10.657 18.635 57.009 1.00 44.53 290 ASP A C 1
ATOM 2238 O O . ASP A 1 290 ? -9.783 18.163 57.735 1.00 44.53 290 ASP A O 1
ATOM 2242 N N . ASN A 1 291 ? -11.308 19.764 57.303 1.00 50.47 291 ASN A N 1
ATOM 2243 C CA . ASN A 1 291 ? -11.139 20.627 58.482 1.00 50.47 291 ASN A CA 1
ATOM 2244 C C . ASN A 1 291 ? -9.822 21.407 58.625 1.00 50.47 291 ASN A C 1
ATOM 2246 O O . ASN A 1 291 ? -8.973 21.075 59.443 1.00 50.47 291 ASN A O 1
ATOM 2250 N N . ASP A 1 292 ? -9.769 22.592 58.014 1.00 43.59 292 ASP A N 1
ATOM 2251 C CA . ASP A 1 292 ? -9.035 23.721 58.604 1.00 43.59 292 ASP A CA 1
ATOM 2252 C C . ASP A 1 292 ? -9.778 25.043 58.357 1.00 43.59 292 ASP A C 1
ATOM 2254 O O . ASP A 1 292 ? -9.335 25.986 57.691 1.00 43.59 292 ASP A O 1
ATOM 2258 N N . ALA A 1 293 ? -10.973 25.128 58.943 1.00 52.16 293 ALA A N 1
ATOM 2259 C CA . ALA A 1 293 ? -11.545 26.421 59.259 1.00 52.16 293 ALA A CA 1
ATOM 2260 C C . ALA A 1 293 ? -10.598 27.131 60.244 1.00 52.16 293 ALA A C 1
ATOM 2262 O O . ALA A 1 293 ? -10.419 26.687 61.374 1.00 52.16 293 ALA A O 1
ATOM 2263 N N . GLN A 1 294 ? -10.062 28.279 59.809 1.00 55.16 294 GLN A N 1
ATOM 2264 C CA . GLN A 1 294 ? -9.395 29.302 60.629 1.00 55.16 294 GLN A CA 1
ATOM 2265 C C . GLN A 1 294 ? -7.857 29.225 60.764 1.00 55.16 294 GLN A C 1
ATOM 2267 O O . GLN A 1 294 ? -7.308 29.416 61.849 1.00 55.16 294 GLN A O 1
ATOM 2272 N N . MET A 1 295 ? -7.114 29.105 59.656 1.00 54.72 295 MET A N 1
ATOM 2273 C CA . MET A 1 295 ? -5.706 29.545 59.642 1.00 54.72 295 MET A CA 1
ATOM 2274 C C . MET A 1 295 ? -5.557 31.021 59.250 1.00 54.72 295 MET A C 1
ATOM 2276 O O . MET A 1 295 ? -6.001 31.458 58.190 1.00 54.72 295 MET A O 1
ATOM 2280 N N . ASN A 1 296 ? -4.874 31.784 60.111 1.00 65.31 296 ASN A N 1
ATOM 2281 C CA . ASN A 1 296 ? -4.500 33.180 59.869 1.00 65.31 296 ASN A CA 1
ATOM 2282 C C . ASN A 1 296 ? -3.673 33.332 58.572 1.00 65.31 296 ASN A C 1
ATOM 2284 O O . ASN A 1 296 ? -2.753 32.537 58.343 1.00 65.31 296 ASN A O 1
ATOM 2288 N N . PRO A 1 297 ? -3.924 34.384 57.767 1.00 70.25 297 PRO A N 1
ATOM 2289 C CA . PRO A 1 297 ? -3.308 34.570 56.449 1.00 70.25 297 PRO A CA 1
ATOM 2290 C C . PRO A 1 297 ? -1.775 34.660 56.503 1.00 70.25 297 PRO A C 1
ATOM 2292 O O . PRO A 1 297 ? -1.097 34.179 55.594 1.00 70.25 297 PRO A O 1
ATOM 2295 N N . ASP A 1 298 ? -1.217 35.163 57.606 1.00 65.69 298 ASP A N 1
ATOM 2296 C CA . ASP A 1 298 ? 0.233 35.279 57.800 1.00 65.69 298 ASP A CA 1
ATOM 2297 C C . ASP A 1 298 ? 0.939 33.915 57.872 1.00 65.69 298 ASP A C 1
ATOM 2299 O O . ASP A 1 298 ? 2.071 33.769 57.408 1.00 65.69 298 ASP A O 1
ATOM 2303 N N . LYS A 1 299 ? 0.264 32.873 58.382 1.00 62.59 299 LYS A N 1
ATOM 2304 C CA . LYS A 1 299 ? 0.810 31.504 58.392 1.00 62.59 299 LYS A CA 1
ATOM 2305 C C . LYS A 1 299 ? 0.786 30.873 57.003 1.00 62.59 299 LYS A C 1
ATOM 2307 O O . LYS A 1 299 ? 1.699 30.124 56.663 1.00 62.59 299 LYS A O 1
ATOM 2312 N N . LYS A 1 300 ? -0.215 31.216 56.186 1.00 65.94 300 LYS A N 1
ATOM 2313 C CA . LYS A 1 300 ? -0.314 30.760 54.794 1.00 65.94 300 LYS A CA 1
ATOM 2314 C C . LYS A 1 300 ? 0.814 31.356 53.948 1.00 65.94 300 LYS A C 1
ATOM 2316 O O . LYS A 1 300 ? 1.447 30.629 53.191 1.00 65.94 300 LYS A O 1
ATOM 2321 N N . LEU A 1 301 ? 1.139 32.637 54.157 1.00 66.62 301 LEU A N 1
ATOM 2322 C CA . LEU A 1 301 ? 2.262 33.301 53.488 1.00 66.62 301 LEU A CA 1
ATOM 2323 C C . LEU A 1 301 ? 3.625 32.747 53.937 1.00 66.62 301 LEU A C 1
ATOM 2325 O O . LEU A 1 301 ? 4.493 32.513 53.100 1.00 66.62 301 LEU A O 1
ATOM 2329 N N . ALA A 1 302 ? 3.803 32.473 55.233 1.00 66.75 302 ALA A N 1
ATOM 2330 C CA . ALA A 1 302 ? 5.031 31.865 55.749 1.00 66.75 302 ALA A CA 1
ATOM 2331 C C . ALA A 1 302 ? 5.260 30.443 55.205 1.00 66.75 302 ALA A C 1
ATOM 2333 O O . ALA A 1 302 ? 6.388 30.092 54.867 1.00 66.75 302 ALA A O 1
ATOM 2334 N N . ARG A 1 303 ? 4.196 29.639 55.068 1.00 63.41 303 ARG A N 1
ATOM 2335 C CA . ARG A 1 303 ? 4.271 28.286 54.490 1.00 63.41 303 ARG A CA 1
ATOM 2336 C C . ARG A 1 303 ? 4.568 28.327 52.987 1.00 63.41 303 ARG A C 1
ATOM 2338 O O . ARG A 1 303 ? 5.347 27.511 52.510 1.00 63.41 303 ARG A O 1
ATOM 2345 N N . LEU A 1 304 ? 4.023 29.314 52.267 1.00 61.38 304 LEU A N 1
ATOM 2346 C CA . LEU A 1 304 ? 4.317 29.523 50.845 1.00 61.38 304 LEU A CA 1
ATOM 2347 C C . LEU A 1 304 ? 5.774 29.956 50.615 1.00 61.38 304 LEU A C 1
ATOM 2349 O O . LEU A 1 304 ? 6.410 29.486 49.682 1.00 61.38 304 LEU A O 1
ATOM 2353 N N . LEU A 1 305 ? 6.317 30.821 51.478 1.00 61.62 305 LEU A N 1
ATOM 2354 C CA . LEU A 1 305 ? 7.710 31.275 51.392 1.00 61.62 305 LEU A CA 1
ATOM 2355 C C . LEU A 1 305 ? 8.715 30.193 51.812 1.00 61.62 305 LEU A C 1
ATOM 2357 O O . LEU A 1 305 ? 9.815 30.148 51.272 1.00 61.62 305 LEU A O 1
ATOM 2361 N N . ALA A 1 306 ? 8.339 29.307 52.737 1.00 63.09 306 ALA A N 1
ATOM 2362 C CA . ALA A 1 306 ? 9.180 28.189 53.162 1.00 63.09 306 ALA A CA 1
ATOM 2363 C C . ALA A 1 306 ? 9.288 27.065 52.114 1.00 63.09 306 ALA A C 1
ATOM 2365 O O . ALA A 1 306 ? 10.233 26.291 52.174 1.00 63.09 306 ALA A O 1
ATOM 2366 N N . GLY A 1 307 ? 8.351 26.974 51.163 1.00 48.25 307 GLY A N 1
ATOM 2367 C CA . GLY A 1 307 ? 8.394 26.005 50.058 1.00 48.25 307 GLY A CA 1
ATOM 2368 C C . GLY A 1 307 ? 9.119 26.492 48.797 1.00 48.25 307 GLY A C 1
ATOM 2369 O O . GLY A 1 307 ? 9.106 25.787 47.793 1.00 48.25 307 GLY A O 1
ATOM 2370 N N . VAL A 1 308 ? 9.693 27.702 48.815 1.00 50.47 308 VAL A N 1
ATOM 2371 C CA . VAL A 1 308 ? 10.325 28.354 47.647 1.00 50.47 308 VAL A CA 1
ATOM 2372 C C . VAL A 1 308 ? 11.847 28.552 47.826 1.00 50.47 308 VAL A C 1
ATOM 2374 O O . VAL A 1 308 ? 12.518 29.007 46.901 1.00 50.47 308 VAL A O 1
ATOM 2377 N N . LEU A 1 309 ? 12.414 28.179 48.979 1.00 40.22 309 LEU A N 1
ATOM 2378 C CA . LEU A 1 309 ? 13.866 28.111 49.226 1.00 40.22 309 LEU A CA 1
ATOM 2379 C C . LEU A 1 309 ? 14.347 26.659 49.214 1.00 40.22 309 LEU A C 1
ATOM 2381 O O . LEU A 1 309 ? 15.468 26.440 48.705 1.00 40.22 309 LEU A O 1
#

Radius of gyration: 40.11 Å; chains: 1; bounding box: 103×65×110 Å

Foldseek 3Di:
DDDDDDDDDDDDDDPDDPPLPAEEDAPVVLVVVLVVLVVVLVVVLVVVCVVCVVPPDVVVNVVVNVVSVVVSVVVNVVNVSRYDHDDDVVNVVVVVVVVVVVVVVPPPPDDDDDDDPPPDPPPDDPPPPPDPPVVVDDVVVVVVVVVVVVVVVVVVVVVVVVVVVVVVVVVVVVVVVVVVVCVVVVVDPPPDDDDPDDDDDDDDDPPPVVVVPVVVVVVVVVVVVVVVVVVVVVVVVVVVVVVVVVVVVVVVLVVCVVVVNCVSDDPVRVVVVVVVVVVVVVVVVVVDDDDDDDDDVVVVVVVVVVVPD